Protein AF-A0AA42XI39-F1 (afdb_monomer)

Solvent-accessible surface area (backbone atoms only — not comparable to full-atom values): 16877 Å² total; per-residue (Å²): 138,74,88,68,68,64,58,63,59,57,54,58,52,56,63,52,64,75,77,52,98,72,65,77,74,63,50,62,59,55,64,46,65,78,61,86,54,90,74,74,79,76,78,86,78,53,70,69,58,50,52,48,38,42,67,72,47,54,71,66,57,47,44,55,47,32,74,74,42,45,88,48,28,64,61,36,35,54,39,14,61,79,68,69,37,63,79,45,46,63,44,31,48,74,54,72,58,79,46,83,47,29,67,54,51,38,54,34,19,53,61,8,41,46,68,62,34,37,56,39,47,79,63,55,35,42,70,35,77,94,44,44,39,47,26,52,29,29,24,65,73,40,40,78,61,63,70,65,57,51,52,50,31,52,49,54,50,27,79,73,63,42,52,74,69,56,58,66,72,57,25,56,65,49,46,75,57,70,84,62,45,58,59,50,51,51,50,40,50,74,65,65,37,63,36,64,78,48,75,66,40,48,49,60,78,66,50,62,81,40,86,87,64,91,64,88,50,50,63,18,51,41,49,59,59,41,38,45,69,42,75,87,49,99,46,66,88,68,48,59,79,94,44,46,68,57,51,53,54,53,49,52,24,49,54,51,21,54,52,52,46,50,51,52,49,52,51,52,50,52,49,52,36,47,75,69,61,70,66,65,77,87,68,78,77,80,78,80,80,130

Structure (mmCIF, N/CA/C/O backbone):
data_AF-A0AA42XI39-F1
#
_entry.id   AF-A0AA42XI39-F1
#
loop_
_atom_site.group_PDB
_atom_site.id
_atom_site.type_symbol
_atom_site.label_atom_id
_atom_site.label_alt_id
_atom_site.label_comp_id
_atom_site.label_asym_id
_atom_site.label_entity_id
_atom_site.label_seq_id
_atom_site.pdbx_PDB_ins_code
_atom_site.Cartn_x
_atom_site.Cartn_y
_atom_site.Cartn_z
_atom_site.occupancy
_atom_site.B_iso_or_equiv
_atom_site.auth_seq_id
_atom_site.auth_comp_id
_atom_site.auth_asym_id
_atom_site.auth_atom_id
_atom_site.pdbx_PDB_model_num
ATOM 1 N N . MET A 1 1 ? -9.936 6.777 -67.371 1.00 36.00 1 MET A N 1
ATOM 2 C CA . MET A 1 1 ? -10.808 5.948 -66.514 1.00 36.00 1 MET A CA 1
ATOM 3 C C . MET A 1 1 ? -10.506 6.354 -65.079 1.00 36.00 1 MET A C 1
ATOM 5 O O . MET A 1 1 ? -9.465 5.969 -64.578 1.00 36.00 1 MET A O 1
ATOM 9 N N . THR A 1 2 ? -11.017 7.508 -64.644 1.00 31.70 2 THR A N 1
ATOM 10 C CA . THR A 1 2 ? -12.332 7.799 -64.017 1.00 31.70 2 THR A CA 1
ATOM 11 C C . THR A 1 2 ? -12.385 7.396 -62.543 1.00 31.70 2 THR A C 1
ATOM 13 O O . THR A 1 2 ? -12.292 6.226 -62.202 1.00 31.70 2 THR A O 1
ATOM 16 N N . GLU A 1 3 ? -12.546 8.421 -61.702 1.00 36.56 3 GLU A N 1
ATOM 17 C CA . GLU A 1 3 ? -12.408 8.537 -60.238 1.00 36.56 3 GLU A CA 1
ATOM 18 C C . GLU A 1 3 ? -13.338 7.658 -59.374 1.00 36.56 3 GLU A C 1
ATOM 20 O O . GLU A 1 3 ? -13.495 7.908 -58.181 1.00 36.56 3 GLU A O 1
ATOM 25 N N . LEU A 1 4 ? -13.935 6.605 -59.930 1.00 32.94 4 LEU A N 1
ATOM 26 C CA . LEU A 1 4 ? -14.869 5.728 -59.215 1.00 32.94 4 LEU A CA 1
ATOM 27 C C . LEU A 1 4 ? -14.204 4.511 -58.545 1.00 32.94 4 LEU A C 1
ATOM 29 O O . LEU A 1 4 ? -14.794 3.941 -57.631 1.00 32.94 4 LEU A O 1
ATOM 33 N N . ASP A 1 5 ? -12.951 4.184 -58.878 1.00 35.03 5 ASP A N 1
ATOM 34 C CA . ASP A 1 5 ? -12.224 3.068 -58.242 1.00 35.03 5 ASP A CA 1
ATOM 35 C C . ASP A 1 5 ? -11.558 3.447 -56.901 1.00 35.03 5 ASP A C 1
ATOM 37 O O . ASP A 1 5 ? -11.259 2.582 -56.076 1.00 35.03 5 ASP A O 1
ATOM 41 N N . ASN A 1 6 ? -11.386 4.745 -56.615 1.00 37.94 6 ASN A N 1
ATOM 42 C CA . ASN A 1 6 ? -10.771 5.216 -55.364 1.00 37.94 6 ASN A CA 1
ATOM 43 C C . ASN A 1 6 ? -11.734 5.237 -54.168 1.00 37.94 6 ASN A C 1
ATOM 45 O O . ASN A 1 6 ? -11.294 5.210 -53.018 1.00 37.94 6 ASN A O 1
ATOM 49 N N . VAL A 1 7 ? -13.047 5.257 -54.410 1.00 39.03 7 VAL A N 1
ATOM 50 C CA . VAL A 1 7 ? -14.037 5.259 -53.322 1.00 39.03 7 VAL A CA 1
ATOM 51 C C . VAL A 1 7 ? -14.265 3.836 -52.795 1.00 39.03 7 VAL A C 1
ATOM 53 O O . VAL A 1 7 ? -14.400 3.646 -51.587 1.00 39.03 7 VAL A O 1
ATOM 56 N N . GLY A 1 8 ? -14.186 2.816 -53.661 1.00 31.05 8 GLY A N 1
ATOM 57 C CA . GLY A 1 8 ? -14.314 1.405 -53.268 1.00 31.05 8 GLY A CA 1
ATOM 58 C C . GLY A 1 8 ? -13.175 0.894 -52.374 1.00 31.05 8 GLY A C 1
ATOM 59 O O . GLY A 1 8 ? -13.405 0.075 -51.483 1.00 31.05 8 GLY A O 1
ATOM 60 N N . PHE A 1 9 ? -11.959 1.428 -52.539 1.00 36.09 9 PHE A N 1
ATOM 61 C CA . PHE A 1 9 ? -10.796 1.038 -51.730 1.00 36.09 9 PHE A CA 1
ATOM 62 C C . PHE A 1 9 ? -10.774 1.706 -50.343 1.00 36.09 9 PHE A C 1
ATOM 64 O O . PHE A 1 9 ? -10.264 1.136 -49.378 1.00 36.09 9 PHE A O 1
ATOM 71 N N . CYS A 1 10 ? -11.376 2.893 -50.215 1.00 34.91 10 CYS A N 1
ATOM 72 C CA . CYS A 1 10 ? -11.421 3.641 -48.956 1.00 34.91 10 CYS A CA 1
ATOM 73 C C . CYS A 1 10 ? -12.455 3.062 -47.968 1.00 34.91 10 CYS A C 1
ATOM 75 O O . CYS A 1 10 ? -12.259 3.103 -46.753 1.00 34.91 10 CYS A O 1
ATOM 77 N N . VAL A 1 11 ? -13.531 2.447 -48.474 1.00 34.66 11 VAL A N 1
ATOM 78 C CA . VAL A 1 11 ? -14.573 1.841 -47.626 1.00 34.66 11 VAL A CA 1
ATOM 79 C C . VAL A 1 11 ? -14.143 0.475 -47.075 1.00 34.66 11 VAL A C 1
ATOM 81 O O . VAL A 1 11 ? -14.426 0.176 -45.916 1.00 34.66 11 VAL A O 1
ATOM 84 N N . CYS A 1 12 ? -13.369 -0.318 -47.825 1.00 32.28 12 CYS A N 1
ATOM 85 C CA . CYS A 1 12 ? -12.869 -1.606 -47.324 1.00 32.28 12 CYS A CA 1
ATOM 86 C C . CYS A 1 12 ? -11.817 -1.452 -46.210 1.00 32.28 12 CYS A C 1
ATOM 88 O O . CYS A 1 12 ? -11.726 -2.311 -45.334 1.00 32.28 12 CYS A O 1
ATOM 90 N N . LEU A 1 13 ? -11.066 -0.342 -46.187 1.00 37.03 13 LEU A N 1
ATOM 91 C CA . LEU A 1 13 ? -10.095 -0.075 -45.123 1.00 37.03 13 LEU A CA 1
ATOM 92 C C . LEU A 1 13 ? -10.786 0.310 -43.804 1.00 37.03 13 LEU A C 1
ATOM 94 O O . LEU A 1 13 ? -10.384 -0.161 -42.745 1.00 37.03 13 LEU A O 1
ATOM 98 N N . ASN A 1 14 ? -11.872 1.088 -43.861 1.00 33.50 14 ASN A N 1
ATOM 99 C CA . ASN A 1 14 ? -12.615 1.493 -42.663 1.00 33.50 14 ASN A CA 1
ATOM 100 C C . ASN A 1 14 ? -13.409 0.343 -42.026 1.00 33.50 14 ASN A C 1
ATOM 102 O O . ASN A 1 14 ? -13.540 0.308 -40.805 1.00 33.50 14 ASN A O 1
ATOM 106 N N . VAL A 1 15 ? -13.878 -0.634 -42.812 1.00 33.94 15 VAL A N 1
ATOM 107 C CA . VAL A 1 15 ? -14.549 -1.826 -42.259 1.00 33.94 15 VAL A CA 1
ATOM 108 C C . VAL A 1 15 ? -13.551 -2.766 -41.562 1.00 33.94 15 VAL A C 1
ATOM 110 O O . VAL A 1 15 ? -13.914 -3.421 -40.587 1.00 33.94 15 VAL A O 1
ATOM 113 N N . LEU A 1 16 ? -12.271 -2.768 -41.959 1.00 33.91 16 LEU A N 1
ATOM 114 C CA . LEU A 1 16 ? -11.222 -3.483 -41.218 1.00 33.91 16 LEU A CA 1
ATOM 115 C C . LEU A 1 16 ? -10.774 -2.750 -39.938 1.00 33.91 16 LEU A C 1
ATOM 117 O O . LEU A 1 16 ? -10.311 -3.401 -39.002 1.00 33.91 16 LEU A O 1
ATOM 121 N N . MET A 1 17 ? -10.951 -1.424 -39.866 1.00 40.22 17 MET A N 1
ATOM 122 C CA . MET A 1 17 ? -10.593 -0.607 -38.693 1.00 40.22 17 MET A CA 1
ATOM 123 C C . MET A 1 17 ? -11.552 -0.763 -37.503 1.00 40.22 17 MET A C 1
ATOM 125 O O . MET A 1 17 ? -11.196 -0.377 -36.393 1.00 40.22 17 MET A O 1
ATOM 129 N N . ALA A 1 18 ? -12.744 -1.336 -37.698 1.00 39.09 18 ALA A N 1
ATOM 130 C CA . ALA A 1 18 ? -13.699 -1.558 -36.609 1.00 39.09 18 ALA A CA 1
ATOM 131 C C . ALA A 1 18 ? -13.531 -2.916 -35.899 1.00 39.09 18 ALA A C 1
ATOM 133 O O . ALA A 1 18 ? -13.986 -3.057 -34.769 1.00 39.09 18 ALA A O 1
ATOM 134 N N . ASN A 1 19 ? -12.870 -3.899 -36.527 1.00 37.47 19 ASN A N 1
ATOM 135 C CA . ASN A 1 19 ? -12.854 -5.281 -36.026 1.00 37.47 19 ASN A CA 1
ATOM 136 C C . ASN A 1 19 ? -11.499 -5.798 -35.528 1.00 37.47 19 ASN A C 1
ATOM 138 O O . ASN A 1 19 ? -11.476 -6.858 -34.915 1.00 37.47 19 ASN A O 1
ATOM 142 N N . ASN A 1 20 ? -10.391 -5.076 -35.719 1.00 36.25 20 ASN A N 1
ATOM 143 C CA . ASN A 1 20 ? -9.086 -5.483 -35.191 1.00 36.25 20 ASN A CA 1
ATOM 144 C C . ASN A 1 20 ? -8.387 -4.296 -34.519 1.00 36.25 20 ASN A C 1
ATOM 146 O O . ASN A 1 20 ? -7.697 -3.510 -35.162 1.00 36.25 20 ASN A O 1
ATOM 150 N N . GLY A 1 21 ? -8.575 -4.170 -33.204 1.00 41.03 21 GLY A N 1
ATOM 151 C CA . GLY A 1 21 ? -7.877 -3.207 -32.351 1.00 41.03 21 GLY A CA 1
ATOM 152 C C . GLY A 1 21 ? -6.402 -3.563 -32.147 1.00 41.03 21 GLY A C 1
ATOM 153 O O . GLY A 1 21 ? -6.006 -3.917 -31.041 1.00 41.03 21 GLY A O 1
ATOM 154 N N . GLY A 1 22 ? -5.588 -3.479 -33.201 1.00 41.62 22 GLY A N 1
ATOM 155 C CA . GLY A 1 22 ? -4.164 -3.800 -33.143 1.00 41.62 22 GLY A CA 1
ATOM 156 C C . GLY A 1 22 ? -3.341 -3.105 -34.227 1.00 41.62 22 GLY A C 1
ATOM 157 O O . GLY A 1 22 ? -3.747 -3.033 -35.382 1.00 41.62 22 GLY A O 1
ATOM 158 N N . ASP A 1 23 ? -2.162 -2.630 -33.824 1.00 43.34 23 ASP A N 1
ATOM 159 C CA . ASP A 1 23 ? -1.030 -2.196 -34.654 1.00 43.34 23 ASP A CA 1
ATOM 160 C C . ASP A 1 23 ? -1.096 -0.854 -35.396 1.00 43.34 23 ASP A C 1
ATOM 162 O O . ASP A 1 23 ? -0.914 -0.773 -36.607 1.00 43.34 23 ASP A O 1
ATOM 166 N N . MET A 1 24 ? -1.111 0.257 -34.650 1.00 39.91 24 MET A N 1
ATOM 167 C CA . MET A 1 24 ? -0.713 1.566 -35.204 1.00 39.91 24 MET A CA 1
ATOM 168 C C . MET A 1 24 ? 0.774 1.655 -35.627 1.00 39.91 24 MET A C 1
ATOM 170 O O . MET A 1 24 ? 1.142 2.570 -36.364 1.00 39.91 24 MET A O 1
ATOM 174 N N . GLY A 1 25 ? 1.636 0.709 -35.227 1.00 41.38 25 GLY A N 1
ATOM 175 C CA . GLY A 1 25 ? 3.068 0.716 -35.569 1.00 41.38 25 GLY A CA 1
ATOM 176 C C . GLY A 1 25 ? 3.381 0.347 -37.027 1.00 41.38 25 GLY A C 1
ATOM 177 O O . GLY A 1 25 ? 4.289 0.916 -37.634 1.00 41.38 25 GLY A O 1
ATOM 178 N N . ILE A 1 26 ? 2.599 -0.557 -37.624 1.00 41.47 26 ILE A N 1
ATOM 179 C CA . ILE A 1 26 ? 2.817 -1.037 -39.001 1.00 41.47 26 ILE A CA 1
ATOM 180 C C . ILE A 1 26 ? 2.278 -0.025 -40.029 1.00 41.47 26 ILE A C 1
ATOM 182 O O . ILE A 1 26 ? 2.844 0.141 -41.112 1.00 41.47 26 ILE A O 1
ATOM 186 N N . PHE A 1 27 ? 1.233 0.735 -39.689 1.00 39.72 27 PHE A N 1
ATOM 187 C CA . PHE A 1 27 ? 0.618 1.684 -40.623 1.00 39.72 27 PHE A CA 1
ATOM 188 C C . PHE A 1 27 ? 1.402 2.991 -40.809 1.00 39.72 27 PHE A C 1
ATOM 190 O O . PHE A 1 27 ? 1.314 3.592 -41.883 1.00 39.72 27 PHE A O 1
ATOM 197 N N . GLY A 1 28 ? 2.242 3.393 -39.846 1.00 40.25 28 GLY A N 1
ATOM 198 C CA . GLY A 1 28 ? 3.196 4.496 -40.040 1.00 40.25 28 GLY A CA 1
ATOM 199 C C . GLY A 1 28 ? 4.192 4.217 -41.175 1.00 40.25 28 GLY A C 1
ATOM 200 O O . GLY A 1 28 ? 4.506 5.103 -41.970 1.00 40.25 28 GLY A O 1
ATOM 201 N N . TRP A 1 29 ? 4.599 2.953 -41.321 1.00 38.19 29 TRP A N 1
ATOM 202 C CA . TRP A 1 29 ? 5.469 2.486 -42.402 1.00 38.19 29 TRP A CA 1
ATOM 203 C C . TRP A 1 29 ? 4.767 2.452 -43.765 1.00 38.19 29 TRP A C 1
ATOM 205 O O . TRP A 1 29 ? 5.363 2.803 -44.785 1.00 38.19 29 TRP A O 1
ATOM 215 N N . ILE A 1 30 ? 3.487 2.071 -43.800 1.00 43.38 30 ILE A N 1
ATOM 216 C CA . ILE A 1 30 ? 2.717 1.987 -45.050 1.00 43.38 30 ILE A CA 1
ATOM 217 C C . ILE A 1 30 ? 2.379 3.387 -45.583 1.00 43.38 30 ILE A C 1
ATOM 219 O O . ILE A 1 30 ? 2.471 3.617 -46.789 1.00 43.3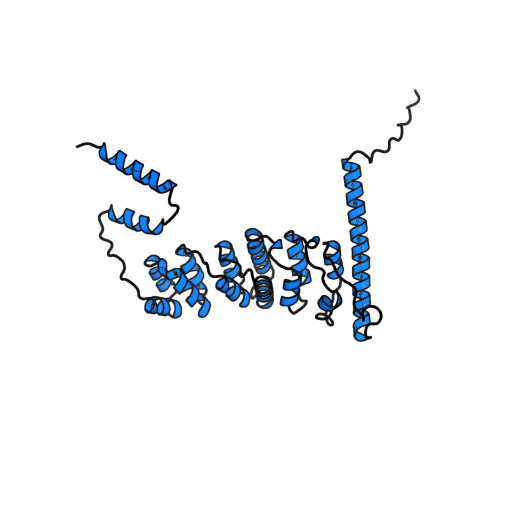8 30 ILE A O 1
ATOM 223 N N . LYS A 1 31 ? 2.082 4.358 -44.706 1.00 37.59 31 LYS A N 1
ATOM 224 C CA . LYS A 1 31 ? 1.772 5.737 -45.126 1.00 37.59 31 LYS A CA 1
ATOM 225 C C . LYS A 1 31 ? 2.973 6.448 -45.770 1.00 37.59 31 LYS A C 1
ATOM 227 O O . LYS A 1 31 ? 2.775 7.281 -46.651 1.00 37.59 31 LYS A O 1
ATOM 232 N N . LEU A 1 32 ? 4.207 6.080 -45.406 1.00 36.97 32 LEU A N 1
ATOM 233 C CA . LEU A 1 32 ? 5.422 6.612 -46.039 1.00 36.97 32 LEU A CA 1
ATOM 234 C C . LEU A 1 32 ? 5.737 5.982 -47.407 1.00 36.97 32 LEU A C 1
ATOM 236 O O . LEU A 1 32 ? 6.342 6.643 -48.249 1.00 36.97 32 LEU A O 1
ATOM 240 N N . LYS A 1 33 ? 5.302 4.741 -47.671 1.00 36.50 33 LYS A N 1
ATOM 241 C CA . LYS A 1 33 ? 5.512 4.079 -48.974 1.00 36.50 33 LYS A CA 1
ATOM 242 C C . LYS A 1 33 ? 4.742 4.739 -50.123 1.00 36.50 33 LYS A C 1
ATOM 244 O O . LYS A 1 33 ? 5.174 4.642 -51.267 1.00 36.50 33 LYS A O 1
ATOM 249 N N . VAL A 1 34 ? 3.640 5.432 -49.827 1.00 41.66 34 VAL A N 1
ATOM 250 C CA . VAL A 1 34 ? 2.813 6.131 -50.831 1.00 41.66 34 VAL A CA 1
ATOM 251 C C . VAL A 1 34 ? 3.445 7.466 -51.274 1.00 41.66 34 VAL A C 1
ATOM 253 O O . VAL A 1 34 ? 3.076 8.010 -52.309 1.00 41.66 34 VAL A O 1
ATOM 256 N N . LEU A 1 35 ? 4.467 7.961 -50.563 1.00 41.41 35 LEU A N 1
ATOM 257 C CA . LEU A 1 35 ? 5.190 9.198 -50.883 1.00 41.41 35 LEU A CA 1
ATOM 258 C C . LEU A 1 35 ? 6.651 8.926 -51.281 1.00 41.41 35 LEU A C 1
ATOM 260 O O . LEU A 1 35 ? 7.570 9.487 -50.699 1.00 41.41 35 LEU A O 1
ATOM 264 N N . GLY A 1 36 ? 6.872 8.058 -52.273 1.00 34.97 36 GLY A N 1
ATOM 265 C CA . GLY A 1 36 ? 7.990 8.145 -53.233 1.00 34.97 36 GLY A CA 1
ATOM 266 C C . GLY A 1 36 ? 9.441 8.291 -52.735 1.00 34.97 36 GLY A C 1
ATOM 267 O O . GLY A 1 36 ? 10.311 8.611 -53.541 1.00 34.97 36 GLY A O 1
ATOM 268 N N . ARG A 1 37 ? 9.751 8.070 -51.455 1.00 36.50 37 ARG A N 1
ATOM 269 C CA . ARG A 1 37 ? 11.122 8.029 -50.929 1.00 36.50 37 ARG A CA 1
ATOM 270 C C . ARG A 1 37 ? 11.365 6.653 -50.336 1.00 36.50 37 ARG A C 1
ATOM 272 O O . ARG A 1 37 ? 10.746 6.278 -49.346 1.00 36.50 37 ARG A O 1
ATOM 279 N N . GLY A 1 38 ? 12.251 5.891 -50.975 1.00 34.50 38 GLY A N 1
ATOM 280 C CA . GLY A 1 38 ? 12.673 4.580 -50.501 1.00 34.50 38 GLY A CA 1
ATOM 281 C C . GLY A 1 38 ? 13.332 4.698 -49.131 1.00 34.50 38 GLY A C 1
ATOM 282 O O . GLY A 1 38 ? 14.506 5.037 -49.033 1.00 34.50 38 GLY A O 1
ATOM 283 N N . VAL A 1 39 ? 12.570 4.427 -48.073 1.00 41.12 39 VAL A N 1
ATOM 284 C CA . VAL A 1 39 ? 13.120 4.185 -46.742 1.00 41.12 39 VAL A CA 1
ATOM 285 C C . VAL A 1 39 ? 13.591 2.736 -46.743 1.00 41.12 39 VAL A C 1
ATOM 287 O O . VAL A 1 39 ? 12.775 1.813 -46.781 1.00 41.12 39 VAL A O 1
ATOM 290 N N . SER A 1 40 ? 14.907 2.531 -46.781 1.00 45.69 40 SER A N 1
ATOM 291 C CA . SER A 1 40 ? 15.506 1.215 -46.560 1.00 45.69 40 SER A CA 1
ATOM 292 C C . SER A 1 40 ? 15.009 0.671 -45.222 1.00 45.69 40 SER A C 1
ATOM 294 O O . SER A 1 40 ? 15.049 1.391 -44.222 1.00 45.69 40 SER A O 1
ATOM 296 N N . ALA A 1 41 ? 14.542 -0.579 -45.198 1.00 53.66 41 ALA A N 1
ATOM 297 C CA . ALA A 1 41 ? 14.203 -1.242 -43.944 1.00 53.66 41 ALA A CA 1
ATOM 298 C C . ALA A 1 41 ? 15.423 -1.170 -43.002 1.00 53.66 41 ALA A C 1
ATOM 300 O O . ALA A 1 41 ? 16.543 -1.414 -43.463 1.00 53.66 41 ALA A O 1
ATOM 301 N N . PRO A 1 42 ? 15.246 -0.781 -41.726 1.00 60.34 42 PRO A N 1
ATOM 302 C CA . PRO A 1 42 ? 16.358 -0.665 -40.798 1.00 60.34 42 PRO A CA 1
ATOM 303 C C . PRO A 1 42 ? 17.017 -2.036 -40.647 1.00 60.34 42 PRO A C 1
ATOM 305 O O . PRO A 1 42 ? 16.331 -3.063 -40.627 1.00 60.34 42 PRO A O 1
ATOM 308 N N . ALA A 1 43 ? 18.350 -2.052 -40.592 1.00 70.00 43 ALA A N 1
ATOM 309 C CA . ALA A 1 43 ? 19.119 -3.286 -40.483 1.00 70.00 43 ALA A CA 1
ATOM 310 C C . ALA A 1 43 ? 18.631 -4.105 -39.280 1.00 70.00 43 ALA A C 1
ATOM 312 O O . ALA A 1 43 ? 18.418 -3.557 -38.199 1.00 70.00 43 ALA A O 1
ATOM 313 N N . ALA A 1 44 ? 18.426 -5.409 -39.466 1.00 75.00 44 ALA A N 1
ATOM 314 C CA . ALA A 1 44 ? 17.999 -6.275 -38.377 1.00 75.00 44 ALA A CA 1
ATOM 315 C C . ALA A 1 44 ? 19.061 -6.268 -37.265 1.00 75.00 44 ALA A C 1
ATOM 317 O O . ALA A 1 44 ? 20.221 -6.582 -37.518 1.00 75.00 44 ALA A O 1
ATOM 318 N N . LEU A 1 45 ? 18.656 -5.898 -36.048 1.00 83.44 45 LEU A N 1
ATOM 319 C CA . LEU A 1 45 ? 19.500 -5.979 -34.857 1.00 83.44 45 LEU A CA 1
ATOM 320 C C . LEU A 1 45 ? 19.377 -7.358 -34.217 1.00 83.44 45 LEU A C 1
ATOM 322 O O . LEU A 1 45 ? 18.273 -7.896 -34.094 1.00 83.44 45 LEU A O 1
ATOM 326 N N . THR A 1 46 ? 20.503 -7.890 -33.761 1.00 87.44 46 THR A N 1
ATOM 327 C CA . THR A 1 46 ? 20.550 -9.104 -32.942 1.00 87.44 46 THR A CA 1
ATOM 328 C C . THR A 1 46 ? 20.228 -8.793 -31.480 1.00 87.44 46 THR A C 1
ATOM 330 O O . THR A 1 46 ? 20.403 -7.665 -31.009 1.00 87.44 46 THR A O 1
ATOM 333 N N . GLU A 1 47 ? 19.777 -9.801 -30.728 1.00 82.75 47 GLU A N 1
ATOM 334 C CA . GLU A 1 47 ? 19.496 -9.625 -29.302 1.00 82.75 47 GLU A CA 1
ATOM 335 C C . GLU A 1 47 ? 20.754 -9.177 -28.536 1.00 82.75 47 GLU A C 1
ATOM 337 O O . GLU A 1 47 ? 20.681 -8.233 -27.755 1.00 82.75 47 GLU A O 1
ATOM 342 N N . ASP A 1 48 ? 21.926 -9.763 -28.795 1.00 88.44 48 ASP A N 1
ATOM 343 C CA . ASP A 1 48 ? 23.171 -9.407 -28.096 1.00 88.44 48 ASP A CA 1
ATOM 344 C C . ASP A 1 48 ? 23.605 -7.950 -28.321 1.00 88.44 48 ASP A C 1
ATOM 346 O O . ASP A 1 48 ? 24.089 -7.291 -27.392 1.00 88.44 48 ASP A O 1
ATOM 350 N N . GLU A 1 49 ? 23.378 -7.400 -29.515 1.00 87.81 49 GLU A N 1
ATOM 351 C CA . GLU A 1 49 ? 23.631 -5.984 -29.801 1.00 87.81 49 GLU A CA 1
ATOM 352 C C . GLU A 1 49 ? 22.696 -5.081 -28.996 1.00 87.81 49 GLU A C 1
ATOM 354 O O . GLU A 1 49 ? 23.144 -4.109 -28.379 1.00 87.81 49 GLU A O 1
ATOM 359 N N . VAL A 1 50 ? 21.408 -5.430 -28.943 1.00 87.00 50 VAL A N 1
ATOM 360 C CA . VAL A 1 50 ? 20.406 -4.726 -28.133 1.00 87.00 50 VAL A CA 1
ATOM 361 C C . VAL A 1 50 ? 20.787 -4.790 -26.660 1.00 87.00 50 VAL A C 1
ATOM 363 O O . VAL A 1 50 ? 20.766 -3.765 -25.975 1.00 87.00 50 VAL A O 1
ATOM 366 N N . ARG A 1 51 ? 21.199 -5.964 -26.165 1.00 87.19 51 ARG A N 1
ATOM 367 C CA . ARG A 1 51 ? 21.610 -6.140 -24.770 1.00 87.19 51 ARG A CA 1
ATOM 368 C C . ARG A 1 51 ? 22.838 -5.303 -24.431 1.00 87.19 51 ARG A C 1
ATOM 370 O O . ARG A 1 51 ? 22.881 -4.668 -23.376 1.00 87.19 51 ARG A O 1
ATOM 377 N N . THR A 1 52 ? 23.815 -5.264 -25.330 1.00 88.31 52 THR A N 1
ATOM 378 C CA . THR A 1 52 ? 25.050 -4.493 -25.158 1.00 88.31 52 THR A CA 1
ATOM 379 C C . THR A 1 52 ? 24.773 -2.992 -25.158 1.00 88.31 52 THR A C 1
ATOM 381 O O . THR A 1 52 ? 25.243 -2.287 -24.263 1.00 88.31 52 THR A O 1
ATOM 384 N N . ARG A 1 53 ? 23.952 -2.495 -26.093 1.00 89.00 53 ARG A N 1
ATOM 385 C CA . ARG A 1 53 ? 23.546 -1.079 -26.146 1.00 89.00 53 ARG A CA 1
ATOM 386 C C . ARG A 1 53 ? 22.689 -0.682 -24.947 1.00 89.00 53 ARG A C 1
ATOM 388 O O . ARG A 1 53 ? 22.933 0.358 -24.343 1.00 89.00 53 ARG A O 1
ATOM 395 N N . ALA A 1 54 ? 21.752 -1.528 -24.526 1.00 85.81 54 ALA A N 1
ATOM 396 C CA . ALA A 1 54 ? 20.963 -1.288 -23.321 1.00 85.81 54 ALA A CA 1
ATOM 397 C C . ALA A 1 54 ? 21.843 -1.253 -22.060 1.00 85.81 54 ALA A C 1
ATOM 399 O O . ALA A 1 54 ? 21.608 -0.436 -21.171 1.00 85.81 54 ALA A O 1
ATOM 400 N N . ARG A 1 55 ? 22.892 -2.083 -21.979 1.00 86.62 55 ARG A N 1
ATOM 401 C CA . ARG A 1 55 ? 23.798 -2.113 -20.822 1.00 86.62 55 ARG A CA 1
ATOM 402 C C . ARG A 1 55 ? 24.776 -0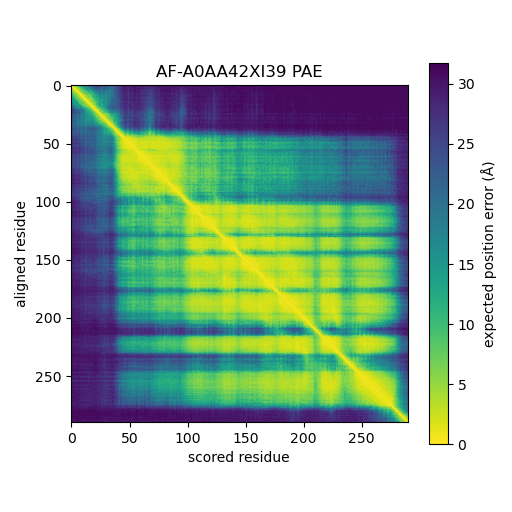.935 -20.803 1.00 86.62 55 ARG A C 1
ATOM 404 O O . ARG A 1 55 ? 24.903 -0.293 -19.768 1.00 86.62 55 ARG A O 1
ATOM 411 N N . ASN A 1 56 ? 25.411 -0.632 -21.934 1.00 88.00 56 ASN A N 1
ATOM 412 C CA . ASN A 1 56 ? 26.581 0.254 -21.991 1.00 88.00 56 ASN A CA 1
ATOM 413 C C . ASN A 1 56 ? 26.379 1.520 -22.841 1.00 88.00 56 ASN A C 1
ATOM 415 O O . ASN A 1 56 ? 27.122 2.480 -22.672 1.00 88.00 56 ASN A O 1
ATOM 419 N N . GLY A 1 57 ? 25.411 1.523 -23.761 1.00 84.94 57 GLY A N 1
ATOM 420 C CA . GLY A 1 57 ? 25.202 2.605 -24.731 1.00 84.94 57 GLY A CA 1
ATOM 421 C C . GLY A 1 57 ? 24.605 3.865 -24.113 1.00 84.94 57 GLY A C 1
ATOM 422 O O . GLY A 1 57 ? 24.049 3.829 -23.017 1.00 84.94 57 GLY A O 1
ATOM 423 N N . THR A 1 58 ? 24.687 5.003 -24.787 1.00 86.56 58 THR A N 1
ATOM 424 C CA . THR A 1 58 ? 24.128 6.262 -24.268 1.00 86.56 58 THR A CA 1
ATOM 425 C C . THR A 1 58 ? 22.594 6.271 -24.291 1.00 86.56 58 THR A C 1
ATOM 427 O O . THR A 1 58 ? 21.943 5.444 -24.929 1.00 86.56 58 THR A O 1
ATOM 430 N N . GLN A 1 59 ? 21.985 7.212 -23.563 1.00 83.50 59 GLN A N 1
ATOM 431 C CA . GLN A 1 59 ? 20.529 7.380 -23.548 1.00 83.50 59 GLN A CA 1
ATOM 432 C C . GLN A 1 59 ? 19.968 7.621 -24.967 1.00 83.50 59 GLN A C 1
ATOM 434 O O . GLN A 1 59 ? 18.994 6.988 -25.368 1.00 83.50 59 GLN A O 1
ATOM 439 N N . LEU A 1 60 ? 20.635 8.487 -25.736 1.00 84.25 60 LEU A N 1
ATOM 440 C CA . LEU A 1 60 ? 20.259 8.846 -27.106 1.00 84.25 60 LEU A CA 1
ATOM 441 C C . LEU A 1 60 ? 20.396 7.670 -28.081 1.00 84.25 60 LEU A C 1
ATOM 443 O O . LEU A 1 60 ? 19.541 7.488 -28.943 1.00 84.25 60 LEU A O 1
ATOM 447 N N . GLU A 1 61 ? 21.434 6.843 -27.930 1.00 85.00 61 GLU A N 1
ATOM 448 C CA . GLU A 1 61 ? 21.616 5.636 -28.748 1.00 85.00 61 GLU A CA 1
ATOM 449 C C . GLU A 1 61 ? 20.467 4.646 -28.571 1.00 85.00 61 GLU A C 1
ATOM 451 O O . GLU A 1 61 ? 19.971 4.080 -29.545 1.00 85.00 61 GLU A O 1
ATOM 456 N N . VAL A 1 62 ? 20.031 4.443 -27.328 1.00 84.50 62 VAL A N 1
ATOM 457 C CA . VAL A 1 62 ? 18.926 3.533 -27.022 1.00 84.50 62 VAL A CA 1
ATOM 458 C C . VAL A 1 62 ? 17.594 4.108 -27.514 1.00 84.50 62 VAL A C 1
ATOM 460 O O . VAL A 1 62 ? 16.775 3.357 -28.038 1.00 84.50 62 VAL A O 1
ATOM 463 N N . GLU A 1 63 ? 17.383 5.425 -27.422 1.00 82.25 63 GLU A N 1
ATOM 464 C CA . GLU A 1 63 ? 16.188 6.092 -27.966 1.00 82.25 63 GLU A CA 1
ATOM 465 C C . GLU A 1 63 ? 16.119 5.998 -29.494 1.00 82.25 63 GLU A C 1
ATOM 467 O O . GLU A 1 63 ? 15.080 5.630 -30.048 1.00 82.25 63 GLU A O 1
ATOM 472 N N . ALA A 1 64 ? 17.237 6.234 -30.183 1.00 83.12 64 ALA A N 1
ATOM 473 C CA . ALA A 1 64 ? 17.331 6.065 -31.630 1.00 83.12 64 ALA A CA 1
ATOM 474 C C . ALA A 1 64 ? 17.093 4.602 -32.045 1.00 83.12 64 ALA A C 1
ATOM 476 O O . ALA A 1 64 ? 16.352 4.337 -32.993 1.00 83.12 64 ALA A O 1
ATOM 477 N N . MET A 1 65 ? 17.667 3.651 -31.300 1.00 86.56 65 MET A N 1
ATOM 478 C CA . MET A 1 65 ? 17.479 2.219 -31.531 1.00 86.56 65 MET A CA 1
ATOM 479 C C . MET A 1 65 ? 16.011 1.812 -31.385 1.00 86.56 65 MET A C 1
ATOM 481 O O . MET A 1 65 ? 15.477 1.143 -32.264 1.00 86.56 65 MET A O 1
ATOM 485 N N . LEU A 1 66 ? 15.348 2.227 -30.306 1.00 81.31 66 LEU A N 1
ATOM 486 C CA . LEU A 1 66 ? 13.949 1.884 -30.056 1.00 81.31 66 LEU A CA 1
ATOM 487 C C . LEU A 1 66 ? 12.974 2.604 -30.994 1.00 81.31 66 LEU A C 1
ATOM 489 O O . LEU A 1 66 ? 11.902 2.074 -31.272 1.00 81.31 66 LEU A O 1
ATOM 493 N N . SER A 1 67 ? 13.354 3.764 -31.536 1.00 81.31 67 SER A N 1
ATOM 494 C CA . SER A 1 67 ? 12.581 4.443 -32.586 1.00 81.31 67 SER A CA 1
ATOM 495 C C . SER A 1 67 ? 12.568 3.652 -33.900 1.00 81.31 67 SER A C 1
ATOM 497 O O . SER A 1 67 ? 11.590 3.701 -34.640 1.00 81.31 67 SER A O 1
ATOM 499 N N . GLN A 1 68 ? 13.645 2.916 -34.193 1.00 82.12 68 GLN A N 1
ATOM 500 C CA . GLN A 1 68 ? 13.762 2.074 -35.390 1.00 82.12 68 GLN A CA 1
ATOM 501 C C . GLN A 1 68 ? 13.288 0.633 -35.148 1.00 82.12 68 GLN A C 1
ATOM 503 O O . GLN A 1 68 ? 12.804 -0.018 -36.073 1.00 82.12 68 GLN A O 1
ATOM 508 N N . HIS A 1 69 ? 13.412 0.144 -33.911 1.00 82.44 69 HIS A N 1
ATOM 509 C CA . HIS A 1 69 ? 13.119 -1.233 -33.520 1.00 82.44 69 HIS A CA 1
ATOM 510 C C . HIS A 1 69 ? 12.338 -1.301 -32.191 1.00 82.44 69 HIS A C 1
ATOM 512 O O . HIS A 1 69 ? 12.884 -1.725 -31.164 1.00 82.44 69 HIS A O 1
ATOM 518 N N . PRO A 1 70 ? 11.055 -0.897 -32.181 1.00 77.50 70 PRO A N 1
ATOM 519 C CA . PRO A 1 70 ? 10.247 -0.833 -30.961 1.00 77.50 70 PRO A CA 1
ATOM 520 C C . PRO A 1 70 ? 10.025 -2.202 -30.296 1.00 77.50 70 PRO A C 1
ATOM 522 O O . PRO A 1 70 ? 9.837 -2.267 -29.082 1.00 77.50 70 PRO A O 1
ATOM 525 N N . GLN A 1 71 ? 10.127 -3.309 -31.043 1.00 76.62 71 GLN A N 1
ATOM 526 C CA . GLN A 1 71 ? 9.981 -4.672 -30.516 1.00 76.62 71 GLN A CA 1
ATOM 527 C C . GLN A 1 71 ? 10.990 -5.018 -29.409 1.00 76.62 71 GLN A C 1
ATOM 529 O O . GLN A 1 71 ? 10.743 -5.904 -28.594 1.00 76.62 71 GLN A O 1
ATOM 534 N N . TRP A 1 72 ? 12.123 -4.313 -29.353 1.00 82.44 72 TRP A N 1
ATOM 535 C CA . TRP A 1 72 ? 13.177 -4.558 -28.371 1.00 82.44 72 TRP A CA 1
ATOM 536 C C . TRP A 1 72 ? 12.966 -3.841 -27.033 1.00 82.44 72 TRP A C 1
ATOM 538 O O . TRP A 1 72 ? 13.786 -4.009 -26.127 1.00 82.44 72 TRP A O 1
ATOM 548 N N . ALA A 1 73 ? 11.892 -3.058 -26.860 1.00 76.88 73 ALA A N 1
ATOM 549 C CA . ALA A 1 73 ? 11.728 -2.247 -25.652 1.00 76.88 73 ALA A CA 1
ATOM 550 C C . ALA A 1 73 ? 11.636 -3.082 -24.367 1.00 76.88 73 ALA A C 1
ATOM 552 O O . ALA A 1 73 ? 12.172 -2.657 -23.350 1.00 76.88 73 ALA A O 1
ATOM 553 N N . ASN A 1 74 ? 11.059 -4.289 -24.410 1.00 74.50 74 ASN A N 1
ATOM 554 C CA . ASN A 1 74 ? 11.025 -5.192 -23.251 1.00 74.50 74 ASN A CA 1
ATOM 555 C C . ASN A 1 74 ? 12.427 -5.671 -22.844 1.00 74.50 74 ASN A C 1
ATOM 557 O O . ASN A 1 74 ? 12.766 -5.662 -21.661 1.00 74.50 74 ASN A O 1
ATOM 561 N N . THR A 1 75 ? 13.273 -6.022 -23.815 1.00 79.44 75 THR A N 1
ATOM 562 C CA . THR A 1 75 ? 14.671 -6.412 -23.568 1.00 79.44 75 THR A CA 1
ATOM 563 C C . THR A 1 75 ? 15.479 -5.243 -23.010 1.00 79.44 75 THR A C 1
ATOM 565 O O . THR A 1 75 ? 16.242 -5.404 -22.055 1.00 79.44 75 THR A O 1
ATOM 568 N N . VAL A 1 76 ? 15.284 -4.043 -23.570 1.00 81.94 76 VAL A N 1
ATOM 569 C CA . VAL A 1 76 ? 15.903 -2.813 -23.058 1.00 81.94 76 VAL A CA 1
ATOM 570 C C . VAL A 1 76 ? 15.435 -2.523 -21.636 1.00 81.94 76 VAL A C 1
ATOM 572 O O . VAL A 1 76 ? 16.262 -2.185 -20.795 1.00 81.94 76 VAL A O 1
ATOM 575 N N . LEU A 1 77 ? 14.143 -2.690 -21.351 1.00 77.12 77 LEU A N 1
ATOM 576 C CA . LEU A 1 77 ? 13.554 -2.457 -20.038 1.00 77.12 77 LEU A CA 1
ATOM 577 C C . LEU A 1 77 ? 14.129 -3.414 -18.984 1.00 77.12 77 LEU A C 1
ATOM 579 O O . LEU A 1 77 ? 14.598 -2.953 -17.946 1.00 77.12 77 LEU A O 1
ATOM 583 N N . ASP A 1 78 ? 14.175 -4.721 -19.258 1.00 74.25 78 ASP A N 1
ATOM 584 C CA . ASP A 1 78 ? 14.754 -5.718 -18.343 1.00 74.25 78 ASP A CA 1
ATOM 585 C C . ASP A 1 78 ? 16.225 -5.407 -18.019 1.00 74.25 78 ASP A C 1
ATOM 587 O O . ASP A 1 78 ? 16.651 -5.421 -16.860 1.00 74.25 78 ASP A O 1
ATOM 591 N N . ILE A 1 79 ? 17.012 -5.039 -19.032 1.00 80.25 79 ILE A N 1
ATOM 592 C CA . ILE A 1 79 ? 18.426 -4.692 -18.847 1.00 80.25 79 ILE A CA 1
ATOM 593 C C . ILE A 1 79 ? 18.588 -3.366 -18.125 1.00 80.25 79 ILE A C 1
ATOM 595 O O . ILE A 1 79 ? 19.453 -3.262 -17.249 1.00 80.25 79 ILE A O 1
ATOM 599 N N . ALA A 1 80 ? 17.759 -2.376 -18.447 1.00 79.81 80 ALA A N 1
ATOM 600 C CA . ALA A 1 80 ? 17.748 -1.103 -17.755 1.00 79.81 80 ALA A CA 1
ATOM 601 C C . ALA A 1 80 ? 17.475 -1.301 -16.263 1.00 79.81 80 ALA A C 1
ATOM 603 O O . ALA A 1 80 ? 18.157 -0.709 -15.433 1.00 79.81 80 ALA A O 1
ATOM 604 N N . ILE A 1 81 ? 16.565 -2.203 -15.906 1.00 71.38 81 ILE A N 1
ATOM 605 C CA . ILE A 1 81 ? 16.244 -2.511 -14.511 1.00 71.38 81 ILE A CA 1
ATOM 606 C C . ILE A 1 81 ? 17.380 -3.281 -13.839 1.00 71.38 81 ILE A C 1
ATOM 608 O O . ILE A 1 81 ? 17.830 -2.886 -12.766 1.00 71.38 81 ILE A O 1
ATOM 612 N N . LYS A 1 82 ? 17.905 -4.341 -14.471 1.00 72.00 82 LYS A N 1
ATOM 613 C CA . LYS A 1 82 ? 19.025 -5.137 -13.928 1.00 72.00 82 LYS A CA 1
ATOM 614 C C . LYS A 1 82 ? 20.283 -4.301 -13.684 1.00 72.00 82 LYS A C 1
ATOM 616 O O . LYS A 1 82 ? 21.019 -4.572 -12.741 1.00 72.00 82 LYS A O 1
ATOM 621 N N . ASN A 1 83 ? 20.522 -3.293 -14.521 1.00 74.44 83 ASN A N 1
ATOM 622 C CA . ASN A 1 83 ? 21.726 -2.460 -14.481 1.00 74.44 83 ASN A CA 1
ATOM 623 C C . ASN A 1 83 ? 21.459 -1.047 -13.946 1.00 74.44 83 ASN A C 1
ATOM 625 O O . ASN A 1 83 ? 22.349 -0.203 -13.983 1.00 74.44 83 ASN A O 1
ATOM 629 N N . ASN A 1 84 ? 20.263 -0.785 -13.412 1.00 68.00 84 ASN A N 1
ATOM 630 C CA . ASN A 1 84 ? 19.899 0.484 -12.775 1.00 68.00 84 ASN A CA 1
ATOM 631 C C . ASN A 1 84 ? 20.010 1.708 -13.693 1.00 68.00 84 ASN A C 1
ATOM 633 O O . ASN A 1 84 ? 20.383 2.800 -13.263 1.00 68.00 84 ASN A O 1
ATOM 637 N N . ARG A 1 85 ? 19.682 1.525 -14.970 1.00 76.75 85 ARG A N 1
ATOM 638 C CA . ARG A 1 85 ? 19.671 2.562 -16.000 1.00 76.75 85 ARG A CA 1
ATOM 639 C C . ARG A 1 85 ? 18.290 3.191 -16.140 1.00 76.75 85 ARG A C 1
ATOM 641 O O . ARG A 1 85 ? 17.658 3.121 -17.188 1.00 76.75 85 ARG A O 1
ATOM 648 N N . TRP A 1 86 ? 17.841 3.842 -15.076 1.00 68.62 86 TRP A N 1
ATOM 649 C CA . TRP A 1 86 ? 16.514 4.459 -14.954 1.00 68.62 86 TRP A CA 1
ATOM 650 C C . TRP A 1 86 ? 16.113 5.399 -16.109 1.00 68.62 86 TRP A C 1
ATOM 652 O O . TRP A 1 86 ? 14.970 5.302 -16.555 1.00 68.62 86 TRP A O 1
ATOM 662 N N . PRO A 1 87 ? 17.014 6.222 -16.693 1.00 73.12 87 PRO A N 1
ATOM 663 C CA . PRO A 1 87 ? 16.670 7.052 -17.854 1.00 73.12 87 PRO A CA 1
ATOM 664 C C . PRO A 1 87 ? 16.241 6.258 -19.097 1.00 73.12 87 PRO A C 1
ATOM 666 O O . PRO A 1 87 ? 15.581 6.803 -19.975 1.00 73.12 87 PRO A O 1
ATOM 669 N N . LEU A 1 88 ? 16.593 4.971 -19.187 1.00 75.88 88 LEU A N 1
ATOM 670 C CA . LEU A 1 88 ? 16.161 4.109 -20.287 1.00 75.88 88 LEU A CA 1
ATOM 671 C C . LEU A 1 88 ? 14.736 3.579 -20.105 1.00 75.88 88 LEU A C 1
ATOM 673 O O . LEU A 1 88 ? 14.107 3.209 -21.091 1.00 75.88 88 LEU A O 1
ATOM 677 N N . ILE A 1 89 ? 14.201 3.574 -18.879 1.00 72.25 89 ILE A N 1
ATOM 678 C CA . ILE A 1 89 ? 12.823 3.135 -18.610 1.00 72.25 89 ILE A CA 1
ATOM 679 C C . ILE A 1 89 ? 11.829 4.113 -19.242 1.00 72.25 89 ILE A C 1
ATOM 681 O O . ILE A 1 89 ? 10.869 3.693 -19.886 1.00 72.25 89 ILE A O 1
ATOM 685 N N . SER A 1 90 ? 12.079 5.420 -19.121 1.00 68.56 90 SER A N 1
ATOM 686 C CA . SER A 1 90 ? 11.236 6.446 -19.747 1.00 68.56 90 SER A CA 1
ATOM 687 C C . SER A 1 90 ? 11.307 6.408 -21.277 1.00 68.56 90 SER A C 1
ATOM 689 O O . SER A 1 90 ? 10.313 6.704 -21.937 1.00 68.56 90 SER A O 1
ATOM 691 N N . ILE A 1 91 ? 12.440 5.995 -21.848 1.00 70.75 91 ILE A N 1
ATOM 692 C CA . ILE A 1 91 ? 12.598 5.815 -23.296 1.00 70.75 91 ILE A CA 1
ATOM 693 C C . ILE A 1 91 ? 11.868 4.573 -23.783 1.00 70.75 91 ILE A C 1
ATOM 695 O O . ILE A 1 91 ? 11.081 4.677 -24.717 1.00 70.75 91 ILE A O 1
ATOM 699 N N . ALA A 1 92 ? 12.079 3.424 -23.135 1.00 69.19 92 ALA A N 1
ATOM 700 C CA . ALA A 1 92 ? 11.358 2.194 -23.457 1.00 69.19 92 ALA A CA 1
ATOM 701 C C . ALA A 1 92 ? 9.834 2.407 -23.393 1.00 69.19 92 ALA A C 1
ATOM 703 O O . ALA A 1 92 ? 9.099 1.895 -24.234 1.00 69.19 92 ALA A O 1
ATOM 704 N N . LYS A 1 93 ? 9.377 3.255 -22.461 1.00 65.62 93 LYS A N 1
ATOM 705 C CA . LYS A 1 93 ? 7.986 3.712 -22.338 1.00 65.62 93 LYS A CA 1
ATOM 706 C C . LYS A 1 93 ? 7.498 4.543 -23.535 1.00 65.62 93 LYS A C 1
ATOM 708 O O . LYS A 1 93 ? 6.399 4.292 -24.021 1.00 65.62 93 LYS A O 1
ATOM 713 N N . LYS A 1 94 ? 8.280 5.510 -24.042 1.00 66.94 94 LYS A N 1
ATOM 714 C CA . LYS A 1 94 ? 7.887 6.327 -25.218 1.00 66.94 94 LYS A CA 1
ATOM 715 C C . LYS A 1 94 ? 7.647 5.487 -26.475 1.00 66.94 94 LYS A C 1
ATOM 717 O O . LYS A 1 94 ? 6.906 5.911 -27.354 1.00 66.94 94 LYS A O 1
ATOM 722 N N . SER A 1 95 ? 8.253 4.307 -26.553 1.00 65.19 95 SER A N 1
ATOM 723 C CA . SER A 1 95 ? 8.115 3.388 -27.685 1.00 65.19 95 SER A CA 1
ATOM 724 C C . SER A 1 95 ? 6.795 2.602 -27.701 1.00 65.19 95 SER A C 1
ATOM 726 O O . SER A 1 95 ? 6.599 1.793 -28.603 1.00 65.19 95 SER A O 1
ATOM 728 N N . GLY A 1 96 ? 5.881 2.846 -26.749 1.00 57.44 96 GLY A N 1
ATOM 729 C CA . GLY A 1 96 ? 4.512 2.310 -26.770 1.00 57.44 96 GLY A CA 1
ATOM 730 C C . GLY A 1 96 ? 4.367 0.880 -26.246 1.00 57.44 96 GLY A C 1
ATOM 731 O O . GLY A 1 96 ? 3.378 0.218 -26.548 1.00 57.44 96 GL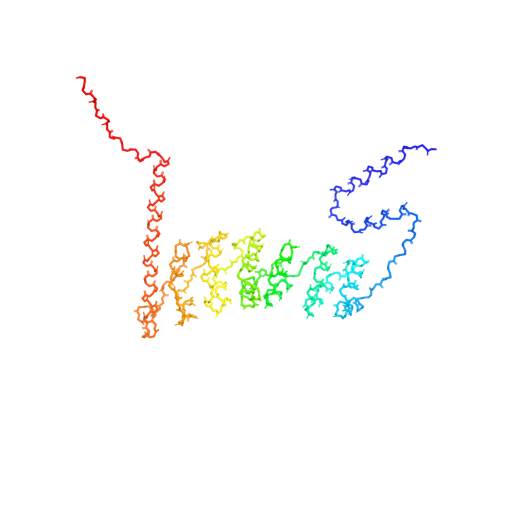Y A O 1
ATOM 732 N N . VAL A 1 97 ? 5.345 0.387 -25.483 1.00 60.75 97 VAL A N 1
ATOM 733 C CA . VAL A 1 97 ? 5.356 -1.001 -25.008 1.00 60.75 97 VAL A CA 1
ATOM 734 C C . VAL A 1 97 ? 4.617 -1.158 -23.682 1.00 60.75 97 VAL A C 1
ATOM 736 O O . VAL A 1 97 ? 4.836 -0.406 -22.732 1.00 60.75 97 VAL A O 1
ATOM 739 N N . VAL A 1 98 ? 3.754 -2.175 -23.628 1.00 56.25 98 VAL A N 1
ATOM 740 C CA . VAL A 1 98 ? 3.065 -2.610 -22.411 1.00 56.25 98 VAL A CA 1
ATOM 741 C C . VAL A 1 98 ? 4.073 -3.317 -21.511 1.00 56.25 98 VAL A C 1
ATOM 743 O O . VAL A 1 98 ? 4.648 -4.341 -21.879 1.00 56.25 98 VAL A O 1
ATOM 746 N N . ILE A 1 99 ? 4.299 -2.757 -20.326 1.00 60.19 99 ILE A N 1
ATOM 747 C CA . IL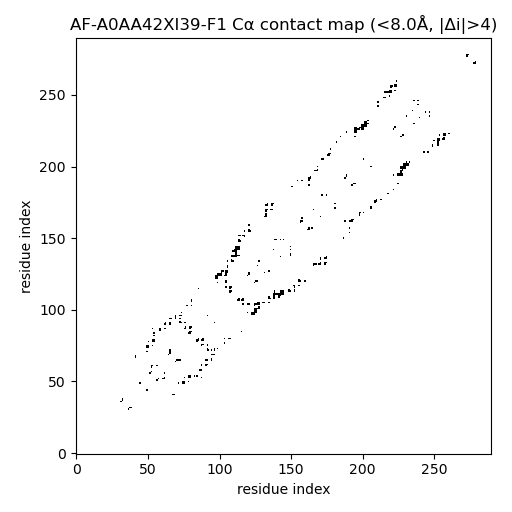E A 1 99 ? 5.157 -3.366 -19.312 1.00 60.19 99 ILE A CA 1
ATOM 748 C C . ILE A 1 99 ? 4.364 -4.505 -18.677 1.00 60.19 99 ILE A C 1
ATOM 750 O O . ILE A 1 99 ? 3.586 -4.251 -17.773 1.00 60.19 99 ILE A O 1
ATOM 754 N N . ASP A 1 100 ? 4.555 -5.744 -19.125 1.00 57.97 100 ASP A N 1
ATOM 755 C CA . ASP A 1 100 ? 3.817 -6.919 -18.616 1.00 57.97 100 ASP A CA 1
ATOM 756 C C . ASP A 1 100 ? 4.618 -7.741 -17.587 1.00 57.97 100 ASP A C 1
ATOM 758 O O . ASP A 1 100 ? 4.474 -8.950 -17.439 1.00 57.97 100 ASP A O 1
ATOM 762 N N . CYS A 1 101 ? 5.556 -7.106 -16.883 1.00 64.50 101 CYS A N 1
ATOM 763 C CA . CYS A 1 101 ? 6.432 -7.820 -15.961 1.00 64.50 101 CYS A CA 1
ATOM 764 C C . CYS A 1 101 ? 6.244 -7.322 -14.518 1.00 64.50 101 CYS A C 1
ATOM 766 O O . CYS A 1 101 ? 6.817 -6.292 -14.151 1.00 64.50 101 CYS A O 1
ATOM 768 N N . PRO A 1 102 ? 5.518 -8.070 -13.658 1.00 64.19 102 PRO A N 1
ATOM 769 C CA . PRO A 1 102 ? 5.274 -7.683 -12.262 1.00 64.19 102 PRO A CA 1
ATOM 770 C C . PRO A 1 102 ? 6.559 -7.497 -11.444 1.00 64.19 102 PRO A C 1
ATOM 772 O O . PRO A 1 102 ? 6.611 -6.718 -10.491 1.00 64.19 102 PRO A O 1
ATOM 775 N N . SER A 1 103 ? 7.634 -8.191 -11.837 1.00 70.31 103 SER A N 1
ATOM 776 C CA . SER A 1 103 ? 8.936 -8.103 -11.167 1.00 70.31 103 SER A CA 1
ATOM 777 C C . SER A 1 103 ? 9.606 -6.731 -11.315 1.00 70.31 103 SER A C 1
ATOM 779 O O . SER A 1 103 ? 10.450 -6.372 -10.493 1.00 70.31 103 SER A O 1
ATOM 781 N N . VAL A 1 104 ? 9.219 -5.952 -12.331 1.00 74.94 104 VAL A N 1
ATOM 782 C CA . VAL A 1 104 ? 9.759 -4.616 -12.603 1.00 74.94 104 VAL A CA 1
ATOM 783 C C . VAL A 1 104 ? 9.356 -3.657 -11.497 1.00 74.94 104 VAL A C 1
ATOM 785 O O . VAL A 1 104 ? 10.225 -3.087 -10.838 1.00 74.94 104 VAL A O 1
ATOM 788 N N . LEU A 1 105 ? 8.049 -3.532 -11.251 1.00 79.12 105 LEU A N 1
ATOM 789 C CA . LEU A 1 105 ? 7.524 -2.640 -10.224 1.00 79.12 105 LEU A CA 1
ATOM 790 C C . LEU A 1 105 ? 8.055 -3.028 -8.841 1.00 79.12 105 LEU A C 1
ATOM 792 O O . LEU A 1 105 ? 8.539 -2.161 -8.115 1.00 79.12 105 LEU A O 1
ATOM 796 N N . TYR A 1 106 ? 8.069 -4.327 -8.524 1.00 82.06 106 TYR A N 1
ATOM 797 C CA . TYR A 1 106 ? 8.623 -4.828 -7.265 1.00 82.06 106 TYR A CA 1
ATOM 798 C C . TYR A 1 106 ? 10.079 -4.382 -7.045 1.00 82.06 106 TYR A C 1
ATOM 800 O O . TYR A 1 106 ? 10.398 -3.835 -5.995 1.00 82.06 106 TYR A O 1
ATOM 808 N N . ARG A 1 107 ? 10.964 -4.528 -8.043 1.00 79.50 107 ARG A N 1
ATOM 809 C CA . ARG A 1 107 ? 12.381 -4.119 -7.926 1.00 79.50 107 ARG A CA 1
ATOM 810 C C . ARG A 1 107 ? 12.562 -2.609 -7.774 1.00 79.50 107 ARG A C 1
ATOM 812 O O . ARG A 1 107 ? 13.469 -2.168 -7.068 1.00 79.50 107 ARG A O 1
ATOM 819 N N . VAL A 1 108 ? 11.729 -1.815 -8.446 1.00 80.31 108 VAL A N 1
ATOM 820 C CA . VAL A 1 108 ? 11.757 -0.348 -8.329 1.00 80.31 108 VAL A CA 1
ATOM 821 C C . VAL A 1 108 ? 11.333 0.084 -6.923 1.00 80.31 108 VAL A C 1
ATOM 823 O O . VAL A 1 108 ? 12.015 0.896 -6.294 1.00 80.31 108 VAL A O 1
ATOM 826 N N . MET A 1 109 ? 10.261 -0.519 -6.403 1.00 85.38 109 MET A N 1
ATOM 827 C CA . MET A 1 109 ? 9.781 -0.306 -5.037 1.00 85.38 109 MET A CA 1
ATOM 828 C C . MET A 1 109 ? 10.811 -0.765 -3.999 1.00 85.38 109 MET A C 1
ATOM 830 O O . MET A 1 109 ? 11.109 -0.012 -3.077 1.00 85.38 109 MET A O 1
ATOM 834 N N . GLN A 1 110 ? 11.465 -1.912 -4.213 1.00 83.69 110 GLN A N 1
ATOM 835 C CA . GLN A 1 110 ? 12.537 -2.416 -3.348 1.00 83.69 110 GLN A CA 1
ATOM 836 C C . GLN A 1 110 ? 13.703 -1.428 -3.192 1.00 83.69 110 GLN A C 1
ATOM 838 O O . GLN A 1 110 ? 14.338 -1.347 -2.145 1.00 83.69 110 GLN A O 1
ATOM 843 N N . ARG A 1 111 ? 13.984 -0.639 -4.232 1.00 79.25 111 ARG A N 1
ATOM 844 C CA . ARG A 1 111 ? 15.023 0.401 -4.210 1.00 79.25 111 ARG A CA 1
ATOM 845 C C . ARG A 1 111 ? 14.577 1.736 -3.625 1.00 79.25 111 ARG A C 1
ATOM 847 O O . ARG A 1 111 ? 15.423 2.619 -3.464 1.00 79.25 111 ARG A O 1
ATOM 854 N N . GLY A 1 112 ? 13.281 1.902 -3.370 1.00 78.75 112 GLY A N 1
ATOM 855 C CA . GLY A 1 112 ? 12.691 3.161 -2.931 1.00 78.75 112 GLY A CA 1
ATOM 856 C C . GLY A 1 112 ? 12.707 4.266 -3.990 1.00 78.75 112 GLY A C 1
ATOM 857 O O . GLY A 1 112 ? 12.696 5.448 -3.633 1.00 78.75 112 GLY A O 1
ATOM 858 N N . ASP A 1 113 ? 12.747 3.910 -5.282 1.00 82.19 113 ASP A N 1
ATOM 859 C CA . ASP A 1 113 ? 12.583 4.868 -6.383 1.00 82.19 113 ASP A CA 1
ATOM 860 C C . ASP A 1 113 ? 11.094 5.114 -6.658 1.00 82.19 113 ASP A C 1
ATOM 862 O O . ASP A 1 113 ? 10.470 4.563 -7.568 1.00 82.19 113 ASP A O 1
ATOM 866 N N . VAL A 1 114 ? 10.516 5.952 -5.803 1.00 83.69 114 VAL A N 1
ATOM 867 C CA . VAL A 1 114 ? 9.081 6.236 -5.776 1.00 83.69 114 VAL A CA 1
ATOM 868 C C . VAL A 1 114 ? 8.592 6.899 -7.072 1.00 83.69 114 VAL A C 1
ATOM 870 O O . VAL A 1 114 ? 7.500 6.587 -7.537 1.00 83.69 114 VAL A O 1
ATOM 873 N N . HIS A 1 115 ? 9.390 7.767 -7.702 1.00 82.38 115 HIS A N 1
ATOM 874 C CA . HIS A 1 115 ? 8.984 8.459 -8.933 1.00 82.38 115 HIS A CA 1
ATOM 875 C C . HIS A 1 115 ? 8.907 7.512 -10.129 1.00 82.38 115 HIS A C 1
ATOM 877 O O . HIS A 1 115 ? 7.943 7.557 -10.899 1.00 82.38 115 HIS A O 1
ATOM 883 N N . THR A 1 116 ? 9.888 6.617 -10.265 1.00 78.50 116 THR A N 1
ATOM 884 C CA . THR A 1 116 ? 9.831 5.577 -11.293 1.00 78.50 116 THR A CA 1
ATOM 885 C C . THR A 1 116 ? 8.662 4.629 -11.028 1.00 78.50 116 THR A C 1
ATOM 887 O O . THR A 1 116 ? 7.954 4.277 -11.969 1.00 78.50 116 THR A O 1
ATOM 890 N N . ALA A 1 117 ? 8.402 4.266 -9.766 1.00 83.06 117 ALA A N 1
ATOM 891 C CA . ALA A 1 117 ? 7.272 3.409 -9.410 1.00 83.06 117 ALA A CA 1
ATOM 892 C C . ALA A 1 117 ? 5.922 4.035 -9.803 1.00 83.06 117 ALA A C 1
ATOM 894 O O . ALA A 1 117 ? 5.121 3.359 -10.443 1.00 83.06 117 ALA A O 1
ATOM 895 N N . ILE A 1 118 ? 5.701 5.328 -9.521 1.00 84.31 118 ILE A N 1
ATOM 896 C CA . ILE A 1 118 ? 4.487 6.056 -9.945 1.00 84.31 118 ILE A CA 1
ATOM 897 C C . ILE A 1 118 ? 4.315 5.953 -11.462 1.00 84.31 118 ILE A C 1
ATOM 899 O O . ILE A 1 118 ? 3.281 5.493 -11.943 1.00 84.31 118 ILE A O 1
ATOM 903 N N . SER A 1 119 ? 5.364 6.300 -12.214 1.00 76.94 119 SER A N 1
ATOM 904 C CA . SER A 1 119 ? 5.345 6.249 -13.679 1.00 76.94 119 SER A CA 1
ATOM 905 C C . SER A 1 119 ? 5.026 4.841 -14.197 1.00 76.94 119 SER A C 1
ATOM 907 O O . SER A 1 119 ? 4.283 4.698 -15.164 1.00 76.94 119 SER A O 1
ATOM 909 N N . LEU A 1 120 ? 5.538 3.784 -13.562 1.00 78.38 120 LEU A N 1
ATOM 910 C CA . LEU A 1 120 ? 5.234 2.403 -13.949 1.00 78.38 120 LEU A CA 1
ATOM 911 C C . LEU A 1 120 ? 3.756 2.051 -13.720 1.00 78.38 120 LEU A C 1
ATOM 913 O O . LEU A 1 120 ? 3.122 1.499 -14.620 1.00 78.38 120 LEU A O 1
ATOM 917 N N . VAL A 1 121 ? 3.191 2.407 -12.564 1.00 81.69 121 VAL A N 1
ATOM 918 C CA . VAL A 1 121 ? 1.783 2.118 -12.230 1.00 81.69 121 VAL A CA 1
ATOM 919 C C . VAL A 1 121 ? 0.823 2.895 -13.138 1.00 81.69 121 VAL A C 1
ATOM 921 O O . VAL A 1 121 ? -0.126 2.314 -13.672 1.00 81.69 121 VAL A O 1
ATOM 924 N N . GLU A 1 122 ? 1.092 4.177 -13.408 1.00 80.12 122 GLU A N 1
ATOM 925 C CA . GLU A 1 122 ? 0.305 4.992 -14.353 1.00 80.12 122 GLU A CA 1
ATOM 926 C C . GLU A 1 122 ? 0.256 4.361 -15.753 1.00 80.12 122 GLU A C 1
ATOM 928 O O . GLU A 1 122 ? -0.744 4.459 -16.459 1.00 80.12 122 GLU A O 1
ATOM 933 N N . ASN A 1 123 ? 1.322 3.659 -16.145 1.00 70.12 123 ASN A N 1
ATOM 934 C CA . ASN A 1 123 ? 1.468 3.066 -17.478 1.00 70.12 123 ASN A CA 1
ATOM 935 C C . ASN A 1 123 ? 1.051 1.598 -17.537 1.00 70.12 123 ASN A C 1
ATOM 937 O O . ASN A 1 123 ? 1.182 0.955 -18.573 1.00 70.12 123 ASN A O 1
ATOM 941 N N . GLY A 1 124 ? 0.508 1.072 -16.445 1.00 72.62 124 GLY A N 1
ATOM 942 C CA . GLY A 1 124 ? -0.063 -0.263 -16.417 1.00 72.62 124 GLY A CA 1
ATOM 943 C C . GLY A 1 124 ? 0.911 -1.391 -16.267 1.00 72.62 124 GLY A C 1
ATOM 944 O O . GLY A 1 124 ? 0.570 -2.509 -16.637 1.00 72.62 124 GLY A O 1
ATOM 945 N N . ALA A 1 125 ? 2.053 -1.118 -15.636 1.00 75.94 125 ALA A N 1
ATOM 946 C CA . ALA A 1 125 ? 2.819 -2.191 -15.039 1.00 75.94 125 ALA A CA 1
ATOM 947 C C . ALA A 1 125 ? 1.903 -3.007 -14.102 1.00 75.94 125 ALA A C 1
ATOM 949 O O . ALA A 1 125 ? 1.240 -2.418 -13.238 1.00 75.94 125 ALA A O 1
ATOM 950 N N . PRO A 1 126 ? 1.841 -4.338 -14.255 1.00 75.00 126 PRO A N 1
ATOM 951 C CA . PRO A 1 126 ? 1.052 -5.177 -13.376 1.00 75.00 126 PRO A CA 1
ATOM 952 C C . PRO A 1 126 ? 1.619 -5.098 -11.961 1.00 75.00 126 PRO A C 1
ATOM 954 O O . PRO A 1 126 ? 2.840 -5.100 -11.758 1.00 75.00 126 PRO A O 1
ATOM 957 N N . LEU A 1 127 ? 0.729 -5.046 -10.968 1.00 77.25 127 LEU A N 1
ATOM 958 C CA . LEU A 1 127 ? 1.158 -5.140 -9.582 1.00 77.25 127 LEU A CA 1
ATOM 959 C C . LEU A 1 127 ? 1.787 -6.508 -9.323 1.00 77.25 127 LEU A C 1
ATOM 961 O O . LEU A 1 127 ? 1.321 -7.521 -9.855 1.00 77.25 127 LEU A O 1
ATOM 965 N N . PRO A 1 128 ? 2.791 -6.581 -8.439 1.00 72.62 128 PRO A N 1
ATOM 966 C CA . PRO A 1 128 ? 3.210 -7.844 -7.866 1.00 72.62 128 PRO A CA 1
ATOM 967 C C . PRO A 1 128 ? 2.120 -8.327 -6.896 1.00 72.62 128 PRO A C 1
ATOM 969 O O . PRO A 1 128 ? 2.306 -8.242 -5.694 1.00 72.62 128 PRO A O 1
ATOM 972 N N . LEU A 1 129 ? 0.974 -8.807 -7.398 1.00 66.69 129 LEU A N 1
ATOM 973 C CA . LEU A 1 129 ? -0.226 -9.101 -6.592 1.00 66.69 129 LEU A CA 1
ATOM 974 C C . LEU A 1 129 ? 0.048 -10.041 -5.407 1.00 66.69 129 LEU A C 1
ATOM 976 O O . LEU A 1 129 ? -0.531 -9.873 -4.344 1.00 66.69 129 LEU A O 1
ATOM 980 N N . ASN A 1 130 ? 0.991 -10.976 -5.547 1.00 70.75 130 ASN A N 1
ATOM 981 C CA . ASN A 1 130 ? 1.361 -11.880 -4.456 1.00 70.75 130 ASN A CA 1
ATOM 982 C C . ASN A 1 130 ? 2.311 -11.259 -3.421 1.00 70.75 130 ASN A C 1
ATOM 984 O O . ASN A 1 130 ? 2.523 -11.876 -2.381 1.00 70.75 130 ASN A O 1
ATOM 988 N N . ASN A 1 131 ? 2.889 -10.087 -3.697 1.00 77.75 131 ASN A N 1
ATOM 989 C CA . ASN A 1 131 ? 3.940 -9.432 -2.912 1.00 77.75 131 ASN A CA 1
ATOM 990 C C . ASN A 1 131 ? 3.719 -7.910 -2.788 1.00 77.75 131 ASN A C 1
ATOM 992 O O . ASN A 1 131 ? 4.685 -7.180 -2.561 1.00 77.75 131 ASN A O 1
ATOM 996 N N . ILE A 1 132 ? 2.496 -7.405 -2.980 1.00 86.88 132 ILE A N 1
ATOM 997 C CA . ILE A 1 132 ? 2.244 -5.959 -3.022 1.00 86.88 132 ILE A CA 1
ATOM 998 C C . ILE A 1 132 ? 2.491 -5.325 -1.655 1.00 86.88 132 ILE A C 1
ATOM 1000 O O . ILE A 1 132 ? 3.103 -4.267 -1.579 1.00 86.88 132 ILE A O 1
ATOM 1004 N N . GLU A 1 133 ? 2.134 -6.018 -0.577 1.00 89.94 133 GLU A N 1
ATOM 1005 C CA . GLU A 1 133 ? 2.403 -5.604 0.799 1.00 89.94 133 GLU A CA 1
ATOM 1006 C C . GLU A 1 133 ? 3.900 -5.422 1.049 1.00 89.94 133 GLU A C 1
ATOM 1008 O O . GLU A 1 133 ? 4.341 -4.383 1.537 1.00 89.94 133 GLU A O 1
ATOM 1013 N N . SER A 1 134 ? 4.684 -6.422 0.644 1.00 88.06 134 SER A N 1
ATOM 1014 C CA . SER A 1 134 ? 6.143 -6.412 0.754 1.00 88.06 134 SER A CA 1
ATOM 1015 C C . SER A 1 134 ? 6.749 -5.296 -0.102 1.00 88.06 134 SER A C 1
ATOM 1017 O O . SER A 1 134 ? 7.614 -4.553 0.354 1.00 88.06 134 SER A O 1
ATOM 1019 N N . ALA A 1 135 ? 6.222 -5.091 -1.315 1.00 87.94 135 ALA A N 1
ATOM 1020 C CA . ALA A 1 135 ? 6.645 -4.009 -2.196 1.00 87.94 135 ALA A CA 1
ATOM 1021 C C . ALA A 1 135 ? 6.379 -2.629 -1.574 1.00 87.94 135 ALA A C 1
ATOM 1023 O O . ALA A 1 135 ? 7.254 -1.764 -1.600 1.00 87.94 135 ALA A O 1
ATOM 1024 N N . ILE A 1 136 ? 5.190 -2.414 -1.001 1.00 90.50 136 ILE A N 1
ATOM 1025 C CA . ILE A 1 136 ? 4.824 -1.157 -0.336 1.00 90.50 136 ILE A CA 1
ATOM 1026 C C . ILE A 1 136 ? 5.714 -0.930 0.893 1.00 90.50 136 ILE A C 1
ATOM 1028 O O . ILE A 1 136 ? 6.254 0.169 1.053 1.00 90.50 136 ILE A O 1
ATOM 1032 N N . ALA A 1 137 ? 5.913 -1.957 1.722 1.00 88.31 137 ALA A N 1
ATOM 1033 C CA . ALA A 1 137 ? 6.789 -1.896 2.888 1.00 88.31 137 ALA A CA 1
ATOM 1034 C C . ALA A 1 137 ? 8.232 -1.538 2.498 1.00 88.31 137 ALA A C 1
ATOM 1036 O O . ALA A 1 137 ? 8.846 -0.661 3.111 1.00 88.31 137 ALA A O 1
ATOM 1037 N N . ASP A 1 138 ? 8.766 -2.150 1.440 1.00 87.38 138 ASP A N 1
ATOM 1038 C CA . ASP A 1 138 ? 10.106 -1.837 0.954 1.00 87.38 138 ASP A CA 1
ATOM 1039 C C . ASP A 1 138 ? 10.200 -0.439 0.335 1.00 87.38 138 ASP A C 1
ATOM 1041 O O . ASP A 1 138 ? 11.187 0.261 0.580 1.00 87.38 138 ASP A O 1
ATOM 1045 N N . ALA A 1 139 ? 9.182 0.003 -0.409 1.00 87.69 139 ALA A N 1
ATOM 1046 C CA . ALA A 1 139 ? 9.122 1.364 -0.934 1.00 87.69 139 ALA A CA 1
ATOM 1047 C C . ALA A 1 139 ? 9.124 2.390 0.201 1.00 87.69 139 ALA A C 1
ATOM 1049 O O . ALA A 1 139 ? 9.831 3.391 0.109 1.00 87.69 139 ALA A O 1
ATOM 1050 N N . HIS A 1 140 ? 8.393 2.128 1.288 1.00 87.75 140 HIS A N 1
ATOM 1051 C CA . HIS A 1 140 ? 8.401 2.970 2.479 1.00 87.75 140 HIS A CA 1
ATOM 1052 C C . HIS A 1 140 ? 9.775 2.977 3.164 1.00 87.7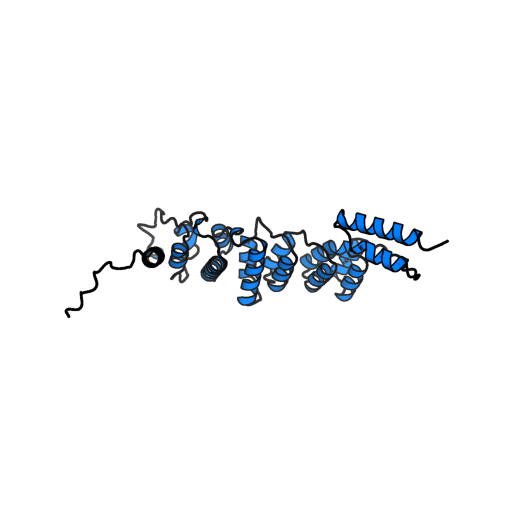5 140 HIS A C 1
ATOM 1054 O O . HIS A 1 140 ? 10.276 4.050 3.512 1.00 87.75 140 HIS A O 1
ATOM 1060 N N . ARG A 1 141 ? 10.380 1.796 3.346 1.00 84.25 141 ARG A N 1
ATOM 1061 C CA . ARG A 1 141 ? 11.654 1.586 4.054 1.00 84.25 141 ARG A CA 1
ATOM 1062 C C . ARG A 1 141 ? 12.837 2.228 3.338 1.00 84.25 141 ARG A C 1
ATOM 1064 O O . ARG A 1 141 ? 13.684 2.836 3.985 1.00 84.25 141 ARG A O 1
ATOM 1071 N N . HIS A 1 142 ? 12.885 2.103 2.016 1.00 81.19 142 HIS A N 1
ATOM 1072 C CA . HIS A 1 142 ? 14.012 2.551 1.201 1.00 81.19 142 HIS A CA 1
ATOM 1073 C C . HIS A 1 142 ? 13.762 3.890 0.507 1.00 81.19 142 HIS A C 1
ATOM 1075 O O . HIS A 1 142 ? 14.601 4.313 -0.294 1.00 81.19 142 HIS A O 1
ATOM 1081 N N . ARG A 1 143 ? 12.624 4.557 0.773 1.00 78.19 143 ARG A N 1
ATOM 1082 C CA . ARG A 1 143 ? 12.278 5.811 0.094 1.00 78.19 143 ARG A CA 1
ATOM 1083 C C . ARG A 1 143 ? 13.430 6.804 0.188 1.00 78.19 143 ARG A C 1
ATOM 1085 O O . ARG A 1 143 ? 13.896 7.161 1.267 1.00 78.19 143 ARG A O 1
ATOM 1092 N N . ARG A 1 144 ? 13.871 7.273 -0.976 1.00 71.50 144 ARG A N 1
ATOM 1093 C CA . ARG A 1 144 ? 14.808 8.402 -1.077 1.00 71.50 144 ARG A CA 1
ATOM 1094 C C . ARG A 1 144 ? 14.074 9.739 -1.074 1.00 71.50 144 ARG A C 1
ATOM 1096 O O . ARG A 1 144 ? 14.645 10.762 -0.719 1.00 71.50 144 ARG A O 1
ATOM 1103 N N . ALA A 1 145 ? 12.812 9.711 -1.494 1.00 64.69 145 ALA A N 1
ATOM 1104 C CA . ALA A 1 145 ? 11.919 10.854 -1.524 1.00 64.69 145 ALA A CA 1
ATOM 1105 C C . ALA A 1 145 ? 11.170 11.020 -0.188 1.00 64.69 145 ALA A C 1
ATOM 1107 O O . ALA A 1 145 ? 11.038 10.074 0.590 1.00 64.69 145 ALA A O 1
ATOM 1108 N N . GLY A 1 146 ? 10.663 12.229 0.071 1.00 73.38 146 GLY A N 1
ATOM 1109 C CA . GLY A 1 146 ? 9.852 12.529 1.256 1.00 73.38 146 GLY A CA 1
ATOM 1110 C C . GLY A 1 146 ? 8.489 11.818 1.272 1.00 73.38 146 GLY A C 1
ATOM 1111 O O . GLY A 1 146 ? 8.148 11.054 0.370 1.00 73.38 146 GLY A O 1
ATOM 1112 N N . ALA A 1 147 ? 7.675 12.091 2.296 1.00 78.50 147 ALA A N 1
ATOM 1113 C CA . ALA A 1 147 ? 6.364 11.454 2.474 1.00 78.50 147 ALA A CA 1
ATOM 1114 C C . ALA A 1 147 ? 5.368 11.738 1.326 1.00 78.50 147 ALA A C 1
ATOM 1116 O O . ALA A 1 147 ? 4.567 10.872 0.980 1.00 78.50 147 ALA A O 1
ATOM 1117 N N . GLY A 1 148 ? 5.447 12.916 0.692 1.00 86.12 148 GLY A N 1
ATOM 1118 C CA . GLY A 1 148 ? 4.540 13.329 -0.389 1.00 86.12 148 GLY A CA 1
ATOM 1119 C C . GLY A 1 148 ? 4.553 12.394 -1.609 1.00 86.12 148 GLY A C 1
ATOM 1120 O O . GLY A 1 148 ? 3.504 11.850 -1.954 1.00 86.12 148 GLY A O 1
ATOM 1121 N N . PRO A 1 149 ? 5.716 12.140 -2.239 1.00 87.12 149 PRO A N 1
ATOM 1122 C CA . PRO A 1 149 ? 5.809 11.195 -3.352 1.00 87.12 149 PRO A CA 1
ATOM 1123 C C . PRO A 1 149 ? 5.343 9.782 -2.994 1.00 87.12 149 PRO A C 1
ATOM 1125 O O . PRO A 1 149 ? 4.696 9.128 -3.805 1.00 87.12 149 PRO A O 1
ATOM 1128 N N . PHE A 1 150 ? 5.627 9.304 -1.779 1.00 88.62 150 PHE A N 1
ATOM 1129 C CA . PHE A 1 150 ? 5.173 7.979 -1.350 1.00 88.62 150 PHE A CA 1
ATOM 1130 C C . PHE A 1 150 ? 3.644 7.911 -1.250 1.00 88.62 150 PHE A C 1
ATOM 1132 O O . PHE A 1 150 ? 3.032 6.973 -1.756 1.00 88.62 150 PHE A O 1
ATOM 1139 N N . ARG A 1 151 ? 3.013 8.951 -0.695 1.00 91.88 151 ARG A N 1
ATOM 1140 C CA . ARG A 1 151 ? 1.552 9.084 -0.690 1.00 91.88 151 ARG A CA 1
ATOM 1141 C C . ARG A 1 151 ? 0.972 9.090 -2.106 1.00 91.88 151 ARG A C 1
ATOM 1143 O O . ARG A 1 151 ? -0.045 8.447 -2.344 1.00 91.88 151 ARG A O 1
ATOM 1150 N N . GLN A 1 152 ? 1.616 9.785 -3.046 1.00 91.56 152 GLN A N 1
ATOM 1151 C CA . GLN A 1 152 ? 1.192 9.782 -4.448 1.00 91.56 152 GLN A CA 1
ATOM 1152 C C . GLN A 1 152 ? 1.286 8.382 -5.064 1.00 91.56 152 GLN A C 1
ATOM 1154 O O . GLN A 1 152 ? 0.335 7.960 -5.709 1.00 91.56 152 GLN A O 1
ATOM 1159 N N . LEU A 1 153 ? 2.371 7.640 -4.814 1.00 91.38 153 LEU A N 1
ATOM 1160 C CA . LEU A 1 153 ? 2.514 6.251 -5.261 1.00 91.38 153 LEU A CA 1
ATOM 1161 C C . LEU A 1 153 ? 1.372 5.364 -4.763 1.00 91.38 153 LEU A C 1
ATOM 1163 O O . LEU A 1 153 ? 0.777 4.644 -5.561 1.00 91.38 153 LEU A O 1
ATOM 1167 N N . LEU A 1 154 ? 1.053 5.434 -3.470 1.00 92.31 154 LEU A N 1
ATOM 1168 C CA . LEU A 1 154 ? -0.056 4.674 -2.891 1.00 92.31 154 LEU A CA 1
ATOM 1169 C C . LEU A 1 154 ? -1.380 5.015 -3.562 1.00 92.31 154 LEU A C 1
ATOM 1171 O O . LEU A 1 154 ? -2.092 4.116 -3.997 1.00 92.31 154 LEU A O 1
ATOM 1175 N N . LYS A 1 155 ? -1.666 6.312 -3.712 1.00 93.06 155 LYS A N 1
ATOM 1176 C CA . LYS A 1 155 ? -2.871 6.771 -4.396 1.00 93.06 155 LYS A CA 1
ATOM 1177 C C . LYS A 1 155 ? -2.953 6.197 -5.813 1.00 93.06 155 LYS A C 1
ATOM 1179 O O . LYS A 1 155 ? -3.966 5.615 -6.166 1.00 93.06 155 LYS A O 1
ATOM 1184 N N . THR A 1 156 ? -1.878 6.279 -6.598 1.00 90.19 156 THR A N 1
ATOM 1185 C CA . THR A 1 156 ? -1.842 5.731 -7.963 1.00 90.19 156 THR A CA 1
ATOM 1186 C C . THR A 1 156 ? -2.079 4.215 -7.988 1.00 90.19 156 THR A C 1
ATOM 1188 O O . THR A 1 156 ? -2.782 3.719 -8.868 1.00 90.19 156 THR A O 1
ATOM 1191 N N . ILE A 1 157 ? -1.512 3.467 -7.034 1.00 89.94 157 ILE A N 1
ATOM 1192 C CA . ILE A 1 157 ? -1.743 2.020 -6.902 1.00 89.94 157 ILE A CA 1
ATOM 1193 C C . ILE A 1 157 ? -3.224 1.744 -6.608 1.00 89.94 157 ILE A C 1
ATOM 1195 O O . ILE A 1 157 ? -3.837 0.913 -7.280 1.00 89.94 157 ILE A O 1
ATOM 1199 N N . PHE A 1 158 ? -3.810 2.453 -5.644 1.00 91.31 158 PHE A N 1
ATOM 1200 C CA . PHE A 1 158 ? -5.181 2.220 -5.189 1.00 91.31 158 PHE A CA 1
ATOM 1201 C C . PHE A 1 158 ? -6.244 2.715 -6.169 1.00 91.31 158 PHE A C 1
ATOM 1203 O O . PHE A 1 158 ? -7.239 2.020 -6.352 1.00 91.31 158 PHE A O 1
ATOM 1210 N N . ASP A 1 159 ? -6.014 3.828 -6.867 1.00 89.12 159 ASP A N 1
ATOM 1211 C CA . ASP A 1 159 ? -6.895 4.316 -7.938 1.00 89.12 159 ASP A CA 1
ATOM 1212 C C . ASP A 1 159 ? -7.036 3.270 -9.057 1.00 89.12 159 ASP A C 1
ATOM 1214 O O . ASP A 1 159 ? -8.079 3.162 -9.702 1.00 89.12 159 ASP A O 1
ATOM 1218 N N . ARG A 1 160 ? -5.986 2.473 -9.289 1.00 83.62 160 ARG A N 1
ATOM 1219 C CA . ARG A 1 160 ? -5.946 1.483 -10.368 1.00 83.62 160 ARG A CA 1
ATOM 1220 C C . ARG A 1 160 ? -6.431 0.095 -9.953 1.00 83.62 160 ARG A C 1
ATOM 1222 O O . ARG A 1 160 ? -7.038 -0.599 -10.766 1.00 83.62 160 ARG A O 1
ATOM 1229 N N . HIS A 1 161 ? -6.127 -0.331 -8.731 1.00 82.44 161 HIS A N 1
ATOM 1230 C CA . HIS A 1 161 ? -6.343 -1.715 -8.290 1.00 82.44 161 HIS A CA 1
ATOM 1231 C C . HIS A 1 161 ? -7.360 -1.856 -7.155 1.00 82.44 161 HIS A C 1
ATOM 1233 O O . HIS A 1 161 ? -7.751 -2.973 -6.821 1.00 82.44 161 HIS A O 1
ATOM 1239 N N . GLY A 1 162 ? -7.830 -0.735 -6.611 1.00 87.31 162 GLY A N 1
ATOM 1240 C CA . GLY A 1 162 ? -8.656 -0.684 -5.418 1.00 87.31 162 GLY A CA 1
ATOM 1241 C C . GLY A 1 162 ? -7.808 -0.790 -4.155 1.00 87.31 162 GLY A C 1
ATOM 1242 O O . GLY A 1 162 ? -6.944 -1.649 -4.031 1.00 87.31 162 GLY A O 1
ATOM 1243 N N . VAL A 1 163 ? -8.083 0.066 -3.175 1.00 88.62 163 VAL A N 1
ATOM 1244 C CA . VAL A 1 163 ? -7.385 0.058 -1.877 1.00 88.62 163 VAL A CA 1
ATOM 1245 C C . VAL A 1 163 ? -7.513 -1.290 -1.148 1.00 88.62 163 VAL A C 1
ATOM 1247 O O . VAL A 1 163 ? -6.571 -1.753 -0.510 1.00 88.62 163 VAL A O 1
ATOM 1250 N N . ASN A 1 164 ? -8.645 -1.978 -1.327 1.00 87.00 164 ASN A N 1
ATOM 1251 C CA . ASN A 1 164 ? -8.933 -3.285 -0.731 1.00 87.00 164 ASN A CA 1
ATOM 1252 C C . ASN A 1 164 ? -8.201 -4.455 -1.420 1.00 87.00 164 ASN A C 1
ATOM 1254 O O . ASN A 1 164 ? -8.441 -5.608 -1.074 1.00 87.00 164 ASN A O 1
ATOM 1258 N N . SER A 1 165 ? -7.322 -4.188 -2.396 1.00 84.19 165 SER A N 1
ATOM 1259 C CA . SER A 1 165 ? -6.440 -5.209 -2.977 1.00 84.19 165 SER A CA 1
ATOM 1260 C C . SER A 1 165 ? -5.248 -5.558 -2.079 1.00 84.19 165 SER A C 1
ATOM 1262 O O . SER A 1 165 ? -4.476 -6.447 -2.426 1.00 84.19 165 SER A O 1
ATOM 1264 N N . VAL A 1 166 ? -5.046 -4.814 -0.990 1.00 88.25 166 VAL A N 1
ATOM 1265 C CA . VAL A 1 166 ? -3.961 -5.008 -0.022 1.00 88.25 166 VAL A CA 1
ATOM 1266 C C . VAL A 1 166 ? -4.503 -5.724 1.211 1.00 88.25 166 VAL A C 1
ATOM 1268 O O . VAL A 1 166 ? -5.542 -5.348 1.734 1.00 88.25 166 VAL A O 1
ATOM 1271 N N . ASP A 1 167 ? -3.791 -6.725 1.721 1.00 88.44 167 ASP A N 1
ATOM 1272 C CA . ASP A 1 167 ? -4.065 -7.309 3.037 1.00 88.44 167 ASP A CA 1
ATOM 1273 C C . ASP A 1 167 ? -3.316 -6.514 4.113 1.00 88.44 167 ASP A C 1
ATOM 1275 O O . ASP A 1 167 ? -2.102 -6.652 4.272 1.00 88.44 167 ASP A O 1
ATOM 1279 N N . TYR A 1 168 ? -4.041 -5.698 4.885 1.00 87.31 168 TYR A N 1
ATOM 1280 C CA . TYR A 1 168 ? -3.462 -4.885 5.962 1.00 87.31 168 TYR A CA 1
ATOM 1281 C C . TYR A 1 168 ? -2.662 -5.701 6.994 1.00 87.31 168 TYR A C 1
ATOM 1283 O O . TYR A 1 168 ? -1.584 -5.288 7.418 1.00 87.31 168 TYR A O 1
ATOM 1291 N N . VAL A 1 169 ? -3.127 -6.895 7.370 1.00 84.69 169 VAL A N 1
ATOM 1292 C CA . VAL A 1 169 ? -2.446 -7.730 8.378 1.00 84.69 169 VAL A CA 1
ATOM 1293 C C . VAL A 1 169 ? -1.134 -8.285 7.824 1.00 84.69 169 VAL A C 1
ATOM 1295 O O . VAL A 1 169 ? -0.122 -8.377 8.534 1.00 84.69 169 VAL A O 1
ATOM 1298 N N . ARG A 1 170 ? -1.118 -8.619 6.530 1.00 86.31 170 ARG A N 1
ATOM 1299 C CA . ARG A 1 170 ? 0.116 -8.983 5.835 1.00 86.31 170 ARG A CA 1
ATOM 1300 C C . ARG A 1 170 ? 1.034 -7.769 5.671 1.00 86.31 170 ARG A C 1
ATOM 1302 O O . ARG A 1 170 ? 2.223 -7.900 5.939 1.00 86.31 170 ARG A O 1
ATOM 1309 N N . LEU A 1 171 ? 0.498 -6.595 5.335 1.00 87.19 171 LEU A N 1
ATOM 1310 C CA . LEU A 1 171 ? 1.251 -5.341 5.239 1.00 87.19 171 LEU A CA 1
ATOM 1311 C C . LEU A 1 171 ? 1.994 -5.026 6.529 1.00 87.19 171 LEU A C 1
ATOM 1313 O O . LEU A 1 171 ? 3.196 -4.779 6.487 1.00 87.19 171 LEU A O 1
ATOM 1317 N N . VAL A 1 172 ? 1.314 -5.107 7.672 1.00 81.56 172 VAL A N 1
ATOM 1318 C CA . VAL A 1 172 ? 1.945 -4.889 8.977 1.00 81.56 172 VAL A CA 1
ATOM 1319 C C . VAL A 1 172 ? 3.063 -5.904 9.219 1.00 81.56 172 VAL A C 1
ATOM 1321 O O . VAL A 1 172 ? 4.146 -5.550 9.686 1.00 81.56 172 VAL A O 1
ATOM 1324 N N . SER A 1 173 ? 2.829 -7.169 8.862 1.00 80.56 173 SER A N 1
ATOM 1325 C CA . SER A 1 173 ? 3.828 -8.229 9.022 1.00 80.56 173 SER A CA 1
ATOM 1326 C C . SER A 1 173 ? 5.095 -7.980 8.193 1.00 80.56 173 SER A C 1
ATOM 1328 O O . SER A 1 173 ? 6.189 -8.254 8.688 1.00 80.56 173 SER A O 1
ATOM 1330 N N . GLU A 1 174 ? 4.951 -7.445 6.976 1.00 84.25 174 GLU A N 1
ATOM 1331 C CA . GLU A 1 174 ? 6.045 -7.087 6.057 1.00 84.25 174 GLU A CA 1
ATOM 1332 C C . GLU A 1 174 ? 6.732 -5.757 6.426 1.00 84.25 174 GLU A C 1
ATOM 1334 O O . GLU A 1 174 ? 7.925 -5.565 6.159 1.00 84.25 174 GLU A O 1
ATOM 1339 N N . TRP A 1 175 ? 6.003 -4.834 7.070 1.00 80.44 175 TRP A N 1
ATOM 1340 C CA . TRP A 1 175 ? 6.511 -3.518 7.478 1.00 80.44 175 TRP A CA 1
ATOM 1341 C C . TRP A 1 175 ? 7.751 -3.649 8.369 1.00 80.44 175 TRP A C 1
ATOM 1343 O O . TRP A 1 175 ? 8.736 -2.918 8.208 1.00 80.44 175 TRP A O 1
ATOM 1353 N N . GLY A 1 176 ? 7.751 -4.654 9.250 1.00 65.50 176 GLY A N 1
ATOM 1354 C CA . GLY A 1 176 ? 8.915 -5.105 10.020 1.00 65.50 176 GLY A CA 1
ATOM 1355 C C . GLY A 1 176 ? 9.384 -4.151 11.127 1.00 65.50 176 GLY A C 1
ATOM 1356 O O . GLY A 1 176 ? 10.214 -4.537 11.943 1.00 65.50 176 GLY A O 1
ATOM 1357 N N . ASN A 1 177 ? 8.860 -2.926 11.184 1.00 66.75 177 ASN A N 1
ATOM 1358 C CA . ASN A 1 177 ? 9.000 -1.986 12.296 1.00 66.75 177 ASN A CA 1
ATOM 1359 C C . ASN A 1 177 ? 7.693 -1.194 12.466 1.00 66.75 177 ASN A C 1
ATOM 1361 O O . ASN A 1 177 ? 6.749 -1.409 11.721 1.00 66.75 177 ASN A O 1
ATOM 1365 N N . GLN A 1 178 ? 7.620 -0.303 13.453 1.00 66.88 178 GLN A N 1
ATOM 1366 C CA . GLN A 1 178 ? 6.400 0.462 13.762 1.00 66.88 178 GLN A CA 1
ATOM 1367 C C . GLN A 1 178 ? 6.459 1.915 13.272 1.00 66.88 178 GLN A C 1
ATOM 1369 O O . GLN A 1 178 ? 5.495 2.673 13.369 1.00 66.88 178 GLN A O 1
ATOM 1374 N N . ARG A 1 179 ? 7.599 2.347 12.715 1.00 72.50 179 ARG A N 1
ATOM 1375 C CA . ARG A 1 179 ? 7.762 3.734 12.275 1.00 72.50 179 ARG A CA 1
ATOM 1376 C C . ARG A 1 179 ? 6.895 3.971 11.038 1.00 72.50 179 ARG A C 1
ATOM 1378 O O . ARG A 1 179 ? 7.119 3.362 9.993 1.00 72.50 179 ARG A O 1
ATOM 1385 N N . GLY A 1 180 ? 5.949 4.898 11.157 1.00 76.06 180 GLY A N 1
ATOM 1386 C CA . GLY A 1 180 ? 5.034 5.258 10.074 1.00 76.06 180 GLY A CA 1
ATOM 1387 C C . GLY A 1 180 ? 3.956 4.209 9.791 1.00 76.06 180 GLY A C 1
ATOM 1388 O O . GLY A 1 180 ? 3.301 4.319 8.760 1.00 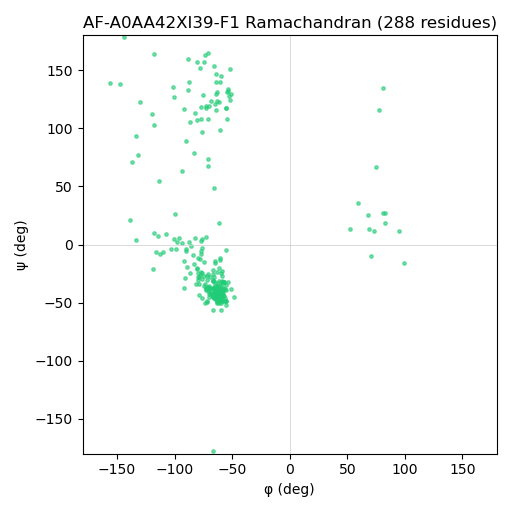76.06 180 GLY A O 1
ATOM 1389 N N . LEU A 1 181 ? 3.767 3.202 10.660 1.00 79.38 181 LEU A N 1
ATOM 1390 C CA . LEU A 1 181 ? 2.684 2.226 10.494 1.00 79.38 181 LEU A CA 1
ATOM 1391 C C . LEU A 1 181 ? 1.318 2.871 10.753 1.00 79.38 181 LEU A C 1
ATOM 1393 O O . LEU A 1 181 ? 0.426 2.737 9.920 1.00 79.38 181 LEU A O 1
ATOM 1397 N N . ARG A 1 182 ? 1.198 3.668 11.823 1.00 83.06 182 ARG A N 1
ATOM 1398 C CA . ARG A 1 182 ? 0.012 4.498 12.077 1.00 83.06 182 ARG A CA 1
ATOM 1399 C C . ARG A 1 182 ? -0.296 5.443 10.911 1.00 83.06 182 ARG A C 1
ATOM 1401 O O . ARG A 1 182 ? -1.430 5.479 10.449 1.00 83.06 182 ARG A O 1
ATOM 1408 N N . ASP A 1 183 ? 0.715 6.140 10.380 1.00 85.38 183 ASP A N 1
ATOM 1409 C CA . ASP A 1 183 ? 0.555 7.012 9.202 1.00 85.38 183 ASP A CA 1
ATOM 1410 C C . ASP A 1 183 ? 0.072 6.217 7.979 1.00 85.38 183 ASP A C 1
ATOM 1412 O O . ASP A 1 183 ? -0.788 6.673 7.228 1.00 85.38 183 ASP A O 1
ATOM 1416 N N . MET A 1 184 ? 0.607 5.008 7.780 1.00 86.94 184 MET A N 1
ATOM 1417 C CA . MET A 1 184 ? 0.176 4.110 6.711 1.00 86.94 184 MET A CA 1
ATOM 1418 C C . MET A 1 184 ? -1.276 3.650 6.907 1.00 86.94 184 MET A C 1
ATOM 1420 O O . MET A 1 184 ? -2.042 3.649 5.947 1.00 86.94 184 MET A O 1
ATOM 1424 N N . GLY A 1 185 ? -1.671 3.298 8.134 1.00 89.25 185 GLY A N 1
ATOM 1425 C CA . GLY A 1 185 ? -3.052 2.960 8.485 1.00 89.25 185 GLY A CA 1
ATOM 1426 C C . GLY A 1 185 ? -4.010 4.123 8.223 1.00 89.25 185 GLY A C 1
ATOM 1427 O O . GLY A 1 185 ? -5.033 3.936 7.569 1.00 89.25 185 GLY A O 1
ATOM 1428 N N . ALA A 1 186 ? -3.626 5.337 8.624 1.00 89.62 186 ALA A N 1
ATOM 1429 C CA . ALA A 1 186 ? -4.396 6.550 8.370 1.00 89.62 186 ALA A CA 1
ATOM 1430 C C . ALA A 1 186 ? -4.551 6.836 6.868 1.00 89.62 186 ALA A C 1
ATOM 1432 O O . ALA A 1 186 ? -5.638 7.199 6.429 1.00 89.62 186 ALA A O 1
ATOM 1433 N N . LEU A 1 187 ? -3.503 6.621 6.064 1.00 91.31 187 LEU A N 1
ATOM 1434 C CA . LEU A 1 187 ? -3.586 6.740 4.604 1.00 91.31 187 LEU A CA 1
ATOM 1435 C C . LEU A 1 187 ? -4.516 5.692 3.986 1.00 91.31 187 LEU A C 1
ATOM 1437 O O . LEU A 1 187 ? -5.279 6.020 3.083 1.00 91.31 187 LEU A O 1
ATOM 1441 N N . LEU A 1 188 ? -4.471 4.442 4.454 1.00 92.94 188 LEU A N 1
ATOM 1442 C CA . LEU A 1 188 ? -5.399 3.406 3.993 1.00 92.94 188 LEU A CA 1
ATOM 1443 C C . LEU A 1 188 ? -6.846 3.788 4.309 1.00 92.94 188 LEU A C 1
ATOM 1445 O O . LEU A 1 188 ? -7.694 3.722 3.421 1.00 92.94 188 LEU A O 1
ATOM 1449 N N . HIS A 1 189 ? -7.111 4.239 5.536 1.00 93.56 189 HIS A N 1
ATOM 1450 C CA . HIS A 1 189 ? -8.427 4.728 5.937 1.00 93.56 189 HIS A CA 1
ATOM 1451 C C . HIS A 1 189 ? -8.873 5.922 5.077 1.00 93.56 189 HIS A C 1
ATOM 1453 O O . HIS A 1 189 ? -9.981 5.917 4.546 1.00 93.56 189 HIS A O 1
ATOM 1459 N N . GLU A 1 190 ? -7.993 6.907 4.859 1.00 93.62 190 GLU A N 1
ATOM 1460 C CA . GLU A 1 190 ? -8.259 8.066 3.995 1.00 93.62 190 GLU A CA 1
ATOM 1461 C C . GLU A 1 190 ? -8.622 7.646 2.561 1.00 93.62 190 GLU A C 1
ATOM 1463 O O . GLU A 1 190 ? -9.504 8.237 1.938 1.00 93.62 190 GLU A O 1
ATOM 1468 N N . PHE A 1 191 ? -7.975 6.604 2.038 1.00 93.62 191 PHE A N 1
ATOM 1469 C CA . PHE A 1 191 ? -8.259 6.057 0.711 1.00 93.62 191 PHE A CA 1
ATOM 1470 C C . PHE A 1 191 ? -9.451 5.087 0.672 1.00 93.62 191 PHE A C 1
ATOM 1472 O O . PHE A 1 191 ? -9.734 4.523 -0.386 1.00 93.62 191 PHE A O 1
ATOM 1479 N N . GLY A 1 192 ? -10.178 4.914 1.780 1.00 93.19 192 GLY A N 1
ATOM 1480 C CA . GLY A 1 192 ? -11.404 4.116 1.844 1.00 93.19 192 GLY A CA 1
ATOM 1481 C C . GLY A 1 192 ? -11.175 2.614 2.023 1.00 93.19 192 GLY A C 1
ATOM 1482 O O . GLY A 1 192 ? -11.985 1.809 1.558 1.00 93.19 192 GLY A O 1
ATOM 1483 N N . TYR A 1 193 ? -10.061 2.220 2.643 1.00 94.19 193 TYR A N 1
ATOM 1484 C CA . TYR A 1 193 ? -9.822 0.828 3.016 1.00 94.19 193 TYR A CA 1
ATOM 1485 C C . TYR A 1 193 ? -10.862 0.340 4.028 1.00 94.19 193 TYR A C 1
ATOM 1487 O O . TYR A 1 193 ? -11.119 0.994 5.037 1.00 94.19 193 TYR A O 1
ATOM 1495 N N . ASP A 1 194 ? -11.444 -0.829 3.768 1.00 92.75 194 ASP A N 1
ATOM 1496 C CA . ASP A 1 194 ? -12.491 -1.411 4.604 1.00 92.75 194 ASP A CA 1
ATOM 1497 C C . ASP A 1 194 ? -11.883 -2.302 5.696 1.00 92.75 194 ASP A C 1
ATOM 1499 O O . ASP A 1 194 ? -11.709 -3.516 5.532 1.00 92.75 194 ASP A O 1
ATOM 1503 N N . PHE A 1 195 ? -11.582 -1.688 6.840 1.00 92.19 195 PHE A N 1
ATOM 1504 C CA . PHE A 1 195 ? -11.065 -2.382 8.019 1.00 92.19 195 PHE A CA 1
ATOM 1505 C C . PHE A 1 195 ? -12.070 -3.372 8.638 1.00 92.19 195 PHE A C 1
ATOM 1507 O O . PHE A 1 195 ? -11.651 -4.258 9.377 1.00 92.19 195 PHE A O 1
ATOM 1514 N N . HIS A 1 196 ? -13.369 -3.321 8.315 1.00 90.25 196 HIS A N 1
ATOM 1515 C CA . HIS A 1 196 ? -14.342 -4.286 8.850 1.00 90.25 196 HIS A CA 1
ATOM 1516 C C . HIS A 1 196 ? -14.233 -5.672 8.203 1.00 90.25 196 HIS A C 1
ATOM 1518 O O . HIS A 1 196 ? -14.613 -6.686 8.806 1.00 90.25 196 HIS A O 1
ATOM 1524 N N . LYS A 1 197 ? -13.755 -5.720 6.954 1.00 86.69 197 LYS A N 1
ATOM 1525 C CA . LYS A 1 197 ? -13.629 -6.954 6.163 1.00 86.69 197 LYS A CA 1
ATOM 1526 C C . LYS A 1 197 ? -12.287 -7.650 6.330 1.00 86.69 197 LYS A C 1
ATOM 1528 O O . LYS A 1 197 ? -12.090 -8.732 5.777 1.00 86.69 197 LYS A O 1
ATOM 1533 N N . THR A 1 198 ? -11.369 -7.062 7.082 1.00 85.81 198 THR A N 1
ATOM 1534 C CA . THR A 1 198 ? -10.085 -7.689 7.360 1.00 85.81 198 THR A CA 1
ATOM 1535 C C . THR A 1 198 ? -10.230 -8.827 8.364 1.00 85.81 198 THR A C 1
ATOM 1537 O O . THR A 1 198 ? -11.175 -8.912 9.156 1.00 85.81 198 THR A O 1
ATOM 1540 N N . ARG A 1 199 ? -9.260 -9.742 8.327 1.00 87.19 199 ARG A N 1
ATOM 1541 C CA . ARG A 1 199 ? -9.095 -10.747 9.380 1.00 87.19 199 ARG A CA 1
ATOM 1542 C C . ARG A 1 199 ? -8.711 -10.079 10.699 1.00 87.19 199 ARG A C 1
ATOM 1544 O O . ARG A 1 199 ? -8.091 -9.014 10.699 1.00 87.19 199 ARG A O 1
ATOM 1551 N N . SER A 1 200 ? -9.045 -10.743 11.803 1.00 86.00 200 SER A N 1
ATOM 1552 C CA . SER A 1 200 ? -8.653 -10.286 13.130 1.00 86.00 200 SER A CA 1
ATOM 1553 C C . SER A 1 200 ? -7.137 -10.195 13.276 1.00 86.00 200 SER A C 1
ATOM 1555 O O . SER A 1 200 ? -6.378 -11.006 12.734 1.00 86.00 200 SER A O 1
ATOM 1557 N N . ILE A 1 201 ? -6.709 -9.196 14.036 1.00 81.81 201 ILE A N 1
ATOM 1558 C CA . ILE A 1 201 ? -5.323 -8.990 14.433 1.00 81.81 201 ILE A CA 1
ATOM 1559 C C . ILE A 1 201 ? -5.159 -9.497 15.862 1.00 81.81 201 ILE A C 1
ATOM 1561 O O . ILE A 1 201 ? -5.867 -9.049 16.757 1.00 81.81 201 ILE A O 1
ATOM 1565 N N . ASN A 1 202 ? -4.192 -10.381 16.105 1.00 78.38 202 ASN A N 1
ATOM 1566 C CA . ASN A 1 202 ? -3.818 -10.725 17.473 1.00 78.38 202 ASN A CA 1
ATOM 1567 C C . ASN A 1 202 ? -3.061 -9.549 18.105 1.00 78.38 202 ASN A C 1
ATOM 1569 O O . ASN A 1 202 ? -1.993 -9.175 17.608 1.00 78.38 202 ASN A O 1
ATOM 1573 N N . VAL A 1 203 ? -3.592 -8.988 19.198 1.00 74.94 203 VAL A N 1
ATOM 1574 C CA . VAL A 1 203 ? -3.030 -7.786 19.835 1.00 74.94 203 VAL A CA 1
ATOM 1575 C C . VAL A 1 203 ? -1.577 -8.005 20.261 1.00 74.94 203 VAL A C 1
ATOM 1577 O O . VAL A 1 203 ? -0.719 -7.158 20.030 1.00 74.94 203 VAL A O 1
ATOM 1580 N N . VAL A 1 204 ? -1.251 -9.184 20.794 1.00 69.75 204 VAL A N 1
ATOM 1581 C CA . VAL A 1 204 ? 0.114 -9.490 21.221 1.00 69.75 204 VAL A CA 1
ATOM 1582 C C . VAL A 1 204 ? 1.009 -9.675 20.002 1.00 69.75 204 VAL A C 1
ATOM 1584 O O . VAL A 1 204 ? 2.022 -9.008 19.905 1.00 69.75 204 VAL A O 1
ATOM 1587 N N . GLY A 1 205 ? 0.643 -10.478 19.004 1.00 65.94 205 GLY A N 1
ATOM 1588 C CA . GLY A 1 205 ? 1.468 -10.669 17.802 1.00 65.94 205 GLY A CA 1
ATOM 1589 C C . GLY A 1 205 ? 1.755 -9.376 17.020 1.00 65.94 205 GLY A C 1
ATOM 1590 O O . GLY A 1 205 ? 2.835 -9.231 16.436 1.00 65.94 205 GLY A O 1
ATOM 1591 N N . PHE A 1 206 ? 0.811 -8.434 17.036 1.00 67.62 206 PHE A N 1
ATOM 1592 C CA . PHE A 1 206 ? 0.915 -7.132 16.377 1.00 67.62 206 PHE A CA 1
ATOM 1593 C C . PHE A 1 206 ? 1.765 -6.133 17.174 1.00 67.62 206 PHE A C 1
ATOM 1595 O O . PHE A 1 206 ? 2.633 -5.471 16.603 1.00 67.62 206 PHE A O 1
ATOM 1602 N N . PHE A 1 207 ? 1.583 -6.071 18.498 1.00 65.12 207 PHE A N 1
ATOM 1603 C CA . PHE A 1 207 ? 2.269 -5.112 19.373 1.00 65.12 207 PHE A CA 1
ATOM 1604 C C . PHE A 1 207 ? 3.499 -5.693 20.109 1.00 65.12 207 PHE A C 1
ATOM 1606 O O . PHE A 1 207 ? 4.243 -4.966 20.760 1.00 65.12 207 PHE A O 1
ATOM 1613 N N . HIS A 1 208 ? 3.806 -6.986 19.972 1.00 58.59 208 HIS A N 1
ATOM 1614 C CA . HIS A 1 208 ? 5.004 -7.610 20.555 1.00 58.59 208 HIS A CA 1
ATOM 1615 C C . HIS A 1 208 ? 6.265 -7.337 19.722 1.00 58.59 208 HIS A C 1
ATOM 1617 O O . HIS A 1 208 ? 7.368 -7.289 20.257 1.00 58.59 208 HIS A O 1
ATOM 1623 N N . ARG A 1 209 ? 6.151 -7.058 18.414 1.00 53.84 209 ARG A N 1
ATOM 1624 C CA . ARG A 1 209 ? 7.300 -6.592 17.591 1.00 53.84 209 ARG A CA 1
ATOM 1625 C C . ARG A 1 209 ? 7.713 -5.145 17.901 1.00 53.84 209 ARG A C 1
ATOM 1627 O O . ARG A 1 209 ? 8.564 -4.566 17.231 1.00 53.84 209 ARG A O 1
ATOM 1634 N N . SER A 1 210 ? 7.089 -4.581 18.922 1.00 49.09 210 SER A N 1
ATOM 1635 C CA . SER A 1 210 ? 6.855 -3.162 19.094 1.00 49.09 210 SER A CA 1
ATOM 1636 C C . SER A 1 210 ? 7.215 -2.734 20.528 1.00 49.09 210 SER A C 1
ATOM 1638 O O . SER A 1 210 ? 7.122 -1.575 20.870 1.00 49.09 210 SER A O 1
ATOM 1640 N N . ILE A 1 211 ? 7.743 -3.604 21.386 1.00 47.72 211 ILE A N 1
ATOM 1641 C CA . ILE A 1 211 ? 7.940 -3.359 22.837 1.00 47.72 211 ILE A CA 1
ATOM 1642 C C . ILE A 1 211 ? 8.779 -2.093 23.209 1.00 47.72 211 ILE A C 1
ATOM 1644 O O . ILE A 1 211 ? 8.859 -1.726 24.374 1.00 47.72 211 ILE A O 1
ATOM 1648 N N . LEU A 1 212 ? 9.358 -1.361 22.247 1.00 46.78 212 LEU A N 1
ATOM 1649 C CA . LEU A 1 212 ? 10.239 -0.201 22.447 1.00 46.78 212 LEU A CA 1
ATOM 1650 C C . LEU A 1 212 ? 9.728 1.154 21.880 1.00 46.78 212 LEU A C 1
ATOM 1652 O O . LEU A 1 212 ? 10.512 2.100 21.807 1.00 46.78 212 LEU A O 1
ATOM 1656 N N . GLY A 1 213 ? 8.467 1.274 21.435 1.00 50.56 213 GLY A N 1
ATOM 1657 C CA . GLY A 1 213 ? 7.921 2.488 20.781 1.00 50.56 213 GLY A CA 1
ATOM 1658 C C . GLY A 1 213 ? 6.750 3.167 21.514 1.00 50.56 213 GLY A C 1
ATOM 1659 O O . GLY A 1 213 ? 6.140 2.578 22.394 1.00 50.56 213 GLY A O 1
ATOM 1660 N N . SER A 1 214 ? 6.431 4.418 21.159 1.00 52.41 214 SER A N 1
ATOM 1661 C CA . SER A 1 214 ? 5.224 5.125 21.627 1.00 52.41 214 SER A CA 1
ATOM 1662 C C . SER A 1 214 ? 4.024 4.716 20.762 1.00 52.41 214 SER A C 1
ATOM 1664 O O . SER A 1 214 ? 4.019 5.009 19.567 1.00 52.41 214 SER A O 1
ATOM 1666 N N . TYR A 1 215 ? 3.052 4.018 21.361 1.00 62.25 215 TYR A N 1
ATOM 1667 C CA . TYR A 1 215 ? 1.874 3.413 20.704 1.00 62.25 215 TYR A CA 1
ATOM 1668 C C . TYR A 1 215 ? 0.594 4.238 20.796 1.00 62.25 215 TYR A C 1
ATOM 1670 O O . TYR A 1 215 ? -0.453 3.776 20.352 1.00 62.25 215 TYR A O 1
ATOM 1678 N N . GLU A 1 216 ? 0.643 5.420 21.407 1.00 68.06 216 GLU A N 1
ATOM 1679 C CA . GLU A 1 216 ? -0.582 6.107 21.806 1.00 68.06 216 GLU A CA 1
ATOM 1680 C C . GLU A 1 216 ? -1.439 6.500 20.589 1.00 68.06 216 GLU A C 1
ATOM 1682 O O . GLU A 1 216 ? -1.042 7.314 19.746 1.00 68.06 216 GLU A O 1
ATOM 1687 N N . GLY A 1 217 ? -2.630 5.909 20.510 1.00 77.25 217 GLY A N 1
ATOM 1688 C CA . GLY A 1 217 ? -3.667 6.204 19.533 1.00 77.25 217 GLY A CA 1
ATOM 1689 C C . GLY A 1 217 ? -3.759 5.247 18.344 1.00 77.25 217 GLY A C 1
ATOM 1690 O O . GLY A 1 217 ? -4.787 5.264 17.680 1.00 77.25 217 GLY A O 1
ATOM 1691 N N . GLU A 1 218 ? -2.764 4.402 18.049 1.00 81.06 218 GLU A N 1
ATOM 1692 C CA . GLU A 1 218 ? -2.846 3.502 16.877 1.00 81.06 218 GLU A CA 1
ATOM 1693 C C . GLU A 1 218 ? -3.911 2.414 17.061 1.00 81.06 218 GLU A C 1
ATOM 1695 O O . GLU A 1 218 ? -4.691 2.140 16.149 1.00 81.06 218 GLU A O 1
ATOM 1700 N N . LEU A 1 219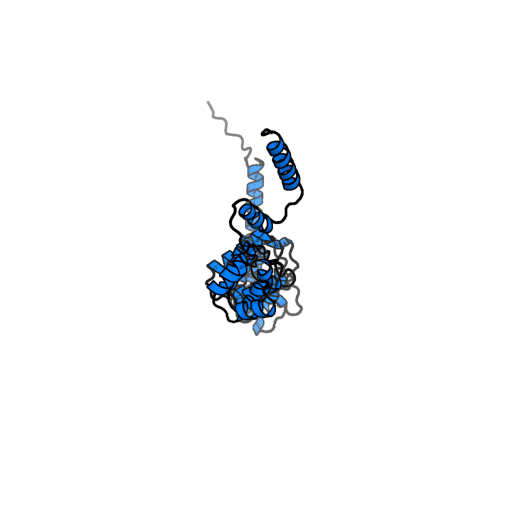 ? -3.981 1.823 18.257 1.00 83.44 219 LEU A N 1
ATOM 1701 C CA . LEU A 1 219 ? -5.025 0.857 18.586 1.00 83.44 219 LEU A CA 1
ATOM 1702 C C . LEU A 1 219 ? -6.400 1.533 18.589 1.00 83.44 219 LEU A C 1
ATOM 1704 O O . LEU A 1 219 ? -7.365 0.968 18.073 1.00 83.44 219 LEU A O 1
ATOM 1708 N N . CYS A 1 220 ? -6.469 2.747 19.140 1.00 86.94 220 CYS A N 1
ATOM 1709 C CA . CYS A 1 220 ? -7.695 3.531 19.175 1.00 86.94 220 CYS A CA 1
ATOM 1710 C C . CYS A 1 220 ? -8.233 3.807 17.762 1.00 86.94 220 CYS A C 1
ATOM 1712 O O . CYS A 1 220 ? -9.411 3.573 17.481 1.00 86.94 220 CYS A O 1
ATOM 1714 N N . ASP A 1 221 ? -7.356 4.253 16.861 1.00 89.94 221 ASP A N 1
ATOM 1715 C CA . ASP A 1 221 ? -7.673 4.517 15.460 1.00 89.94 221 ASP A CA 1
ATOM 1716 C C . ASP A 1 221 ? -8.185 3.246 14.762 1.00 89.94 221 ASP A C 1
ATOM 1718 O O . ASP A 1 221 ? -9.271 3.255 14.187 1.00 89.94 221 ASP A O 1
ATOM 1722 N N . LEU A 1 222 ? -7.463 2.123 14.879 1.00 89.44 222 LEU A N 1
ATOM 1723 C CA . LEU A 1 222 ? -7.844 0.853 14.249 1.00 89.44 222 LEU A CA 1
ATOM 1724 C C . LEU A 1 222 ? -9.211 0.344 14.716 1.00 89.44 222 LEU A C 1
ATOM 1726 O O . LEU A 1 222 ? -10.025 -0.071 13.888 1.00 89.44 222 LEU A O 1
ATOM 1730 N N . LEU A 1 223 ? -9.476 0.387 16.024 1.00 90.31 223 LEU A N 1
ATOM 1731 C CA . LEU A 1 223 ? -10.772 0.001 16.584 1.00 90.31 223 LEU A CA 1
ATOM 1732 C C . LEU A 1 223 ? -11.891 0.914 16.070 1.00 90.31 223 LEU A C 1
ATOM 1734 O O . LEU A 1 223 ? -12.939 0.420 15.658 1.00 90.31 223 LEU A O 1
ATOM 1738 N N . THR A 1 224 ? -11.647 2.227 16.029 1.00 91.81 224 THR A N 1
ATOM 1739 C CA . THR A 1 224 ? -12.611 3.219 15.525 1.00 91.81 224 THR A CA 1
ATOM 1740 C C . THR A 1 224 ? -12.891 3.029 14.032 1.00 91.81 224 THR A C 1
ATOM 1742 O O . THR A 1 224 ? -14.023 3.197 13.589 1.00 91.81 224 THR A O 1
ATOM 1745 N N . TRP A 1 225 ? -11.890 2.619 13.251 1.00 92.88 225 TRP A N 1
ATOM 1746 C CA . TRP A 1 225 ? -12.050 2.282 11.833 1.00 92.88 225 TRP A CA 1
ATOM 1747 C C . TRP A 1 225 ? -12.696 0.910 11.601 1.00 92.88 225 TRP A C 1
ATOM 1749 O O . TRP A 1 225 ? -12.986 0.563 10.459 1.00 92.88 225 TRP A O 1
ATOM 1759 N N . GLY A 1 226 ? -12.941 0.125 12.656 1.00 90.94 226 GLY A N 1
ATOM 1760 C CA . GLY A 1 226 ? -13.665 -1.142 12.571 1.00 90.94 226 GLY A CA 1
ATOM 1761 C C . GLY A 1 226 ? -12.801 -2.394 12.423 1.00 90.94 226 GLY A C 1
ATOM 1762 O O . GLY A 1 226 ? -13.343 -3.468 12.146 1.00 90.94 226 GLY A O 1
ATOM 1763 N N . GLN A 1 227 ? -11.484 -2.286 12.617 1.00 90.81 227 GLN A N 1
ATOM 1764 C CA . GLN A 1 227 ? -10.569 -3.426 12.608 1.00 90.81 227 GLN A CA 1
ATOM 1765 C C . GLN A 1 227 ? -10.884 -4.375 13.769 1.00 90.81 227 GLN A C 1
ATOM 1767 O O . GLN A 1 227 ? -10.928 -3.980 14.933 1.00 90.81 227 GLN A O 1
ATOM 1772 N N . LYS A 1 228 ? -11.034 -5.666 13.463 1.00 89.38 228 LYS A N 1
ATOM 1773 C CA . LYS A 1 228 ? -11.195 -6.706 14.489 1.00 89.38 228 LYS A CA 1
ATOM 1774 C C . LYS A 1 228 ? -9.854 -6.987 15.159 1.00 89.38 228 LYS A C 1
ATOM 1776 O O . LYS A 1 228 ? -8.862 -7.237 14.467 1.00 89.38 228 LYS A O 1
ATOM 1781 N N . ILE A 1 229 ? -9.825 -6.950 16.488 1.00 84.62 229 ILE A N 1
ATOM 1782 C CA . ILE A 1 229 ? -8.620 -7.174 17.289 1.00 84.62 229 ILE A CA 1
ATOM 1783 C C . ILE A 1 229 ? -8.934 -8.201 18.371 1.00 84.62 229 ILE A C 1
ATOM 1785 O O . ILE A 1 229 ? -9.842 -8.009 19.178 1.00 84.62 229 ILE A O 1
ATOM 1789 N N . ASP A 1 230 ? -8.163 -9.283 18.377 1.00 84.19 230 ASP A N 1
ATOM 1790 C CA . ASP A 1 230 ? -8.284 -10.359 19.349 1.00 84.19 230 ASP A CA 1
ATOM 1791 C C . ASP A 1 230 ? -7.350 -10.060 20.525 1.00 84.19 230 ASP A C 1
ATOM 1793 O O . ASP A 1 230 ? -6.121 -10.009 20.380 1.00 84.19 230 ASP A O 1
ATOM 1797 N N . PHE A 1 231 ? -7.949 -9.862 21.698 1.00 75.38 231 PHE A N 1
ATOM 1798 C CA . PHE A 1 231 ? -7.240 -9.590 22.951 1.00 75.38 231 PHE A CA 1
ATOM 1799 C C . PHE A 1 231 ? -6.885 -10.864 23.732 1.00 75.38 231 PHE A C 1
ATOM 1801 O O . PHE A 1 231 ? -6.193 -10.795 24.745 1.00 75.38 231 PHE A O 1
ATOM 1808 N N . GLU A 1 232 ? -7.340 -12.030 23.268 1.00 65.25 232 GLU A N 1
ATOM 1809 C CA . GLU A 1 232 ? -7.088 -13.312 23.923 1.00 65.25 232 GLU A CA 1
ATOM 1810 C C . GLU A 1 232 ? -5.611 -13.718 23.770 1.00 65.25 232 GLU A C 1
ATOM 1812 O O . GLU A 1 232 ? -5.141 -14.083 22.689 1.00 65.25 232 GLU A O 1
ATOM 1817 N N . HIS A 1 233 ? -4.858 -13.647 24.872 1.00 60.88 233 HIS A N 1
ATOM 1818 C CA . HIS A 1 233 ? -3.512 -14.207 24.975 1.00 60.88 233 HIS A CA 1
ATOM 1819 C C . HIS A 1 233 ? -3.245 -14.692 26.411 1.00 60.88 233 HIS A C 1
ATOM 1821 O O . HIS A 1 233 ? -3.544 -13.955 27.351 1.00 60.88 233 HIS A O 1
ATOM 1827 N N . PRO A 1 234 ? -2.615 -15.868 26.618 1.00 56.00 234 PRO A N 1
ATOM 1828 C CA . PRO A 1 234 ? -2.404 -16.464 27.949 1.00 56.00 234 PRO A CA 1
ATOM 1829 C C . PRO A 1 234 ? -1.573 -15.619 28.935 1.00 56.00 234 PRO A C 1
ATOM 1831 O O . PRO A 1 234 ? -1.545 -15.917 30.122 1.00 56.00 234 PRO A O 1
ATOM 1834 N N . HIS A 1 235 ? -0.918 -14.557 28.461 1.00 58.16 235 HIS A N 1
ATOM 1835 C CA . HIS A 1 235 ? -0.139 -13.617 29.280 1.00 58.16 235 HIS A CA 1
ATOM 1836 C C . HIS A 1 235 ? -0.725 -12.199 29.305 1.00 58.16 235 HIS A C 1
ATOM 1838 O O . HIS A 1 235 ? -0.078 -11.286 29.803 1.00 58.16 235 HIS A O 1
ATOM 1844 N N . PHE A 1 236 ? -1.918 -11.976 28.742 1.00 59.81 236 PHE A N 1
ATOM 1845 C CA . PHE A 1 236 ? -2.546 -10.655 28.800 1.00 59.81 236 PHE A CA 1
ATOM 1846 C C . PHE A 1 236 ? -3.027 -10.335 30.219 1.00 59.81 236 PHE A C 1
ATOM 1848 O O . PHE A 1 236 ? -2.900 -9.199 30.673 1.00 59.81 236 PHE A O 1
ATOM 1855 N N . ASP A 1 237 ? -3.525 -11.334 30.951 1.00 60.97 237 ASP A N 1
ATOM 1856 C CA . ASP A 1 237 ? -4.013 -11.155 32.320 1.00 60.97 237 ASP A CA 1
ATOM 1857 C C . ASP A 1 237 ? -2.874 -10.953 33.325 1.00 60.97 237 ASP A C 1
ATOM 1859 O O . ASP A 1 237 ? -2.972 -10.044 34.153 1.00 60.97 237 ASP A O 1
ATOM 1863 N N . ASP A 1 238 ? -1.765 -11.683 33.163 1.00 66.44 238 ASP A N 1
ATOM 1864 C CA . ASP A 1 238 ? -0.561 -11.586 34.001 1.00 66.44 238 ASP A CA 1
ATOM 1865 C C . ASP A 1 238 ? 0.726 -11.478 33.147 1.00 66.44 238 ASP A C 1
ATOM 1867 O O . ASP A 1 238 ? 1.428 -12.472 32.924 1.00 66.44 238 ASP A O 1
ATOM 1871 N N . PRO A 1 239 ? 1.011 -10.291 32.574 1.00 63.66 239 PRO A N 1
ATOM 1872 C CA . PRO A 1 239 ? 2.194 -10.079 31.750 1.00 63.66 239 P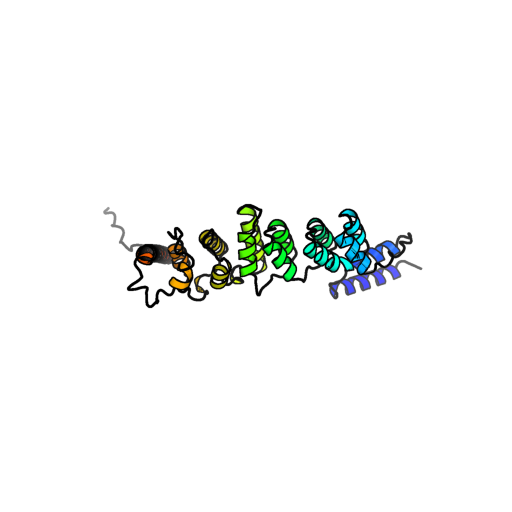RO A CA 1
ATOM 1873 C C . PRO A 1 239 ? 3.460 -9.915 32.614 1.00 63.66 239 PRO A C 1
ATOM 1875 O O . PRO A 1 239 ? 3.379 -9.382 33.726 1.00 63.66 239 PRO A O 1
ATOM 1878 N N . PRO A 1 240 ? 4.652 -10.278 32.095 1.00 63.78 240 PRO A N 1
ATOM 1879 C CA . PRO A 1 240 ? 5.924 -9.930 32.735 1.00 63.78 240 PRO A CA 1
ATOM 1880 C C . PRO A 1 240 ? 6.008 -8.422 33.040 1.00 63.78 240 PRO A C 1
ATOM 1882 O O . PRO A 1 240 ? 5.399 -7.618 32.335 1.00 63.78 240 PRO A O 1
ATOM 1885 N N . GLU A 1 241 ? 6.752 -8.020 34.076 1.00 64.00 241 GLU A N 1
ATOM 1886 C CA . GLU A 1 241 ? 6.859 -6.617 34.541 1.00 64.00 241 GLU A CA 1
ATOM 1887 C C . GLU A 1 241 ? 7.143 -5.616 33.406 1.00 64.00 241 GLU A C 1
ATOM 1889 O O . GLU A 1 241 ? 6.461 -4.606 33.245 1.00 64.00 241 GLU A O 1
ATOM 1894 N N . ASP A 1 242 ? 8.085 -5.969 32.544 1.00 59.59 242 ASP A N 1
ATOM 1895 C CA . ASP A 1 242 ? 8.523 -5.268 31.338 1.00 59.59 242 ASP A CA 1
ATOM 1896 C C . ASP A 1 242 ? 7.418 -5.075 30.275 1.00 59.59 242 ASP A C 1
ATOM 1898 O O . ASP A 1 242 ? 7.549 -4.244 29.377 1.00 59.59 242 ASP A O 1
ATOM 1902 N N . HIS A 1 243 ? 6.286 -5.765 30.414 1.00 61.19 243 HIS A N 1
ATOM 1903 C CA . HIS A 1 243 ? 5.121 -5.681 29.533 1.00 61.19 243 HIS A CA 1
ATOM 1904 C C . HIS A 1 243 ? 3.898 -5.011 30.193 1.00 61.19 243 HIS A C 1
ATOM 1906 O O . HIS A 1 243 ? 2.910 -4.734 29.506 1.00 61.19 243 HIS A O 1
ATOM 1912 N N . LYS A 1 244 ? 3.936 -4.690 31.498 1.00 62.47 244 LYS A N 1
ATOM 1913 C CA . LYS A 1 244 ? 2.800 -4.075 32.220 1.00 62.47 244 LYS A CA 1
ATOM 1914 C C . LYS A 1 244 ? 2.468 -2.662 31.740 1.00 62.47 244 LYS A C 1
ATOM 1916 O O . LYS A 1 244 ? 1.290 -2.327 31.619 1.00 62.47 244 LYS A O 1
ATOM 1921 N N . LEU A 1 245 ? 3.482 -1.854 31.409 1.00 60.28 245 LEU A N 1
ATOM 1922 C CA . LEU A 1 245 ? 3.283 -0.512 30.842 1.00 60.28 245 LEU A CA 1
ATOM 1923 C C . LEU A 1 245 ? 2.511 -0.585 29.509 1.00 60.28 245 LEU A C 1
ATOM 1925 O O . LEU A 1 245 ? 1.625 0.227 29.256 1.00 60.28 245 LEU A O 1
ATOM 1929 N N . ASN A 1 246 ? 2.779 -1.617 28.703 1.00 68.62 246 ASN A N 1
ATOM 1930 C CA . ASN A 1 246 ? 2.116 -1.834 27.416 1.00 68.62 246 ASN A CA 1
ATOM 1931 C C . ASN A 1 246 ? 0.643 -2.224 27.593 1.00 68.62 246 ASN A C 1
ATOM 1933 O O . ASN A 1 246 ? -0.208 -1.755 26.841 1.00 68.62 246 ASN A O 1
ATOM 1937 N N . LYS A 1 247 ? 0.316 -3.020 28.622 1.00 73.38 247 LYS A N 1
ATOM 1938 C CA . LYS A 1 247 ? -1.075 -3.372 28.949 1.00 73.38 247 LYS A CA 1
ATOM 1939 C C . LYS A 1 247 ? -1.915 -2.136 29.283 1.00 73.38 247 LYS A C 1
ATOM 1941 O O . LYS A 1 247 ? -3.036 -2.029 28.800 1.00 73.38 247 LYS A O 1
ATOM 1946 N N . LEU A 1 248 ? -1.377 -1.195 30.063 1.00 74.56 248 LEU A N 1
ATOM 1947 C CA . LEU A 1 248 ? -2.089 0.041 30.417 1.00 74.56 248 LEU A CA 1
ATOM 1948 C C . LEU A 1 248 ? -2.388 0.911 29.191 1.00 74.56 248 LEU A C 1
ATOM 1950 O O . LEU A 1 248 ? -3.500 1.416 29.065 1.00 74.56 248 LEU A O 1
ATOM 1954 N N . VAL A 1 249 ? -1.429 1.048 28.270 1.00 75.38 249 VAL A N 1
ATOM 1955 C CA . VAL A 1 249 ? -1.630 1.790 27.013 1.00 75.38 249 VAL A CA 1
ATOM 1956 C C . VAL A 1 249 ? -2.709 1.127 26.155 1.00 75.38 249 VAL A C 1
ATOM 1958 O O . VAL A 1 249 ? -3.606 1.813 25.678 1.00 75.38 249 VAL A O 1
ATOM 1961 N N . ILE A 1 250 ? -2.670 -0.202 26.018 1.00 77.81 250 ILE A N 1
ATOM 1962 C CA . ILE A 1 250 ? -3.674 -0.971 25.266 1.00 77.81 250 ILE A CA 1
ATOM 1963 C C . ILE A 1 250 ? -5.077 -0.789 25.861 1.00 77.81 250 ILE A C 1
ATOM 1965 O O . ILE A 1 250 ? -6.031 -0.580 25.117 1.00 77.81 250 ILE A O 1
ATOM 1969 N N . ILE A 1 251 ? -5.214 -0.858 27.190 1.00 80.69 251 ILE A N 1
ATOM 1970 C CA . ILE A 1 251 ? -6.502 -0.660 27.871 1.00 80.69 251 ILE A CA 1
ATOM 1971 C C . ILE A 1 251 ? -7.014 0.765 27.640 1.00 80.69 251 ILE A C 1
ATOM 1973 O O . ILE A 1 251 ? -8.151 0.932 27.217 1.00 80.69 251 ILE A O 1
ATOM 1977 N N . ASN A 1 252 ? -6.167 1.775 27.846 1.00 83.50 252 ASN A N 1
ATOM 1978 C CA . ASN A 1 252 ? -6.543 3.176 27.667 1.00 83.50 252 ASN A CA 1
ATOM 1979 C C . ASN A 1 252 ? -6.985 3.480 26.224 1.00 83.50 252 ASN A C 1
ATOM 1981 O O . ASN A 1 252 ? -7.998 4.138 26.012 1.00 83.50 252 ASN A O 1
ATOM 1985 N N . ASP A 1 253 ? -6.260 2.982 25.220 1.00 84.62 253 ASP A N 1
ATOM 1986 C CA . ASP A 1 253 ? -6.639 3.157 23.813 1.00 84.62 253 ASP A CA 1
ATOM 1987 C C . ASP A 1 253 ? -7.941 2.427 23.468 1.00 84.62 253 ASP A C 1
ATOM 1989 O O . ASP A 1 253 ? -8.755 2.948 22.704 1.00 84.62 253 ASP A O 1
ATOM 1993 N N . LYS A 1 254 ? -8.160 1.239 24.045 1.00 85.31 254 LYS A N 1
ATOM 1994 C CA . LYS A 1 254 ? -9.411 0.495 23.883 1.00 85.31 254 LYS A CA 1
ATOM 1995 C C . LYS A 1 254 ? -10.595 1.271 24.464 1.00 85.31 254 LYS A C 1
ATOM 1997 O O . LYS A 1 254 ? -11.587 1.456 23.767 1.00 85.31 254 LYS A O 1
ATOM 2002 N N . GLU A 1 255 ? -10.481 1.753 25.699 1.00 88.94 255 GLU A N 1
ATOM 2003 C CA . GLU A 1 255 ? -11.532 2.536 26.365 1.00 88.94 255 GLU A CA 1
ATOM 2004 C C . GLU A 1 255 ? -11.835 3.839 25.608 1.00 88.94 255 GLU A C 1
ATOM 2006 O O . GLU A 1 255 ? -12.999 4.186 25.403 1.00 88.94 255 GLU A O 1
ATOM 2011 N N . LYS A 1 256 ? -10.797 4.537 25.122 1.00 89.38 256 LYS A N 1
ATOM 2012 C CA . LYS A 1 256 ? -10.955 5.725 24.268 1.00 89.38 256 LYS A CA 1
ATOM 2013 C C . LYS A 1 256 ? -11.709 5.404 22.976 1.00 89.38 256 LYS A C 1
ATOM 2015 O O . LYS A 1 256 ? -12.616 6.149 22.613 1.00 89.38 256 LYS A O 1
ATOM 2020 N N . ALA A 1 257 ? -11.370 4.308 22.297 1.00 89.00 257 ALA A N 1
ATOM 2021 C CA . ALA A 1 257 ? -12.067 3.906 21.078 1.00 89.00 257 ALA A CA 1
ATOM 2022 C C . ALA A 1 257 ? -13.532 3.554 21.342 1.00 89.00 257 ALA A C 1
ATOM 2024 O O . ALA A 1 257 ? -14.406 4.000 20.606 1.00 89.00 257 ALA A O 1
ATOM 2025 N N . GLU A 1 258 ? -13.817 2.793 22.400 1.00 91.19 258 GLU A N 1
ATOM 2026 C CA . GLU A 1 258 ? -15.188 2.443 22.788 1.00 91.19 258 GLU A CA 1
ATOM 2027 C C . GLU A 1 258 ? -16.036 3.696 23.039 1.00 91.19 258 GLU A C 1
ATOM 2029 O O . GLU A 1 258 ? -17.169 3.781 22.557 1.00 91.19 258 GLU A O 1
ATOM 2034 N N . LEU A 1 259 ? -15.466 4.700 23.715 1.00 92.19 259 LEU A N 1
ATOM 2035 C CA . LEU A 1 259 ? -16.110 5.995 23.911 1.00 92.19 259 LEU A CA 1
ATOM 2036 C C . LEU A 1 259 ? -16.376 6.709 22.576 1.00 92.19 259 LEU A C 1
ATOM 2038 O O . LEU A 1 259 ? -17.509 7.111 22.316 1.00 92.19 259 LEU A O 1
ATOM 2042 N N . MET A 1 260 ? -15.369 6.823 21.704 1.00 92.31 260 MET A N 1
ATOM 2043 C CA . MET A 1 260 ? -15.510 7.490 20.401 1.00 92.31 260 MET A CA 1
ATOM 2044 C C . MET A 1 260 ? -16.547 6.805 19.502 1.00 92.31 260 MET A C 1
ATOM 2046 O O . MET A 1 260 ? -17.348 7.476 18.851 1.00 92.31 260 MET A O 1
ATOM 2050 N N . ILE A 1 261 ? -16.569 5.472 19.484 1.00 91.31 261 ILE A N 1
ATOM 2051 C CA . ILE A 1 261 ? -17.550 4.682 18.733 1.00 91.31 261 ILE A CA 1
ATOM 2052 C C . ILE A 1 261 ? -18.960 4.935 19.279 1.00 91.31 261 ILE A C 1
ATOM 2054 O O . ILE A 1 261 ? -19.898 5.124 18.498 1.00 91.31 261 ILE A O 1
ATOM 2058 N N . ALA A 1 262 ? -19.129 4.979 20.605 1.00 92.00 262 ALA A N 1
ATOM 2059 C CA . ALA A 1 262 ? -20.416 5.279 21.227 1.00 92.00 262 ALA A CA 1
ATOM 2060 C C . ALA A 1 262 ? -20.907 6.693 20.870 1.00 92.00 262 ALA A C 1
ATOM 2062 O O . ALA A 1 262 ? -22.071 6.862 20.498 1.00 92.00 262 ALA A O 1
ATOM 2063 N N . GLU A 1 263 ? -20.023 7.692 20.907 1.00 92.56 263 GLU A N 1
ATOM 2064 C CA . GLU A 1 263 ? -20.330 9.076 20.525 1.00 92.56 263 GLU A CA 1
ATOM 2065 C C . GLU A 1 263 ? -20.728 9.195 19.046 1.00 92.56 263 GLU A C 1
ATOM 2067 O O . GLU A 1 263 ? -21.750 9.807 18.724 1.00 92.56 263 GLU A O 1
ATOM 2072 N N . GLN A 1 264 ? -19.976 8.565 18.139 1.00 90.19 264 GLN A N 1
ATOM 2073 C CA . GLN A 1 264 ? -20.292 8.541 16.705 1.00 90.19 264 GLN A CA 1
ATOM 2074 C C . GLN A 1 264 ? -21.619 7.833 16.416 1.00 90.19 264 GLN A C 1
ATOM 2076 O O . GLN A 1 264 ? -22.408 8.291 15.582 1.00 90.19 264 GLN A O 1
ATOM 2081 N N . THR A 1 265 ? -21.893 6.735 17.123 1.00 90.69 265 THR A N 1
ATOM 2082 C CA . THR A 1 265 ? -23.152 5.993 17.001 1.00 90.69 265 THR A CA 1
ATOM 2083 C C . THR A 1 265 ? -24.325 6.848 17.470 1.00 90.69 265 THR A C 1
ATOM 2085 O O . THR A 1 265 ? -25.324 6.964 16.760 1.00 90.69 265 THR A O 1
ATOM 2088 N N . ALA A 1 266 ? -24.195 7.512 18.622 1.00 90.56 266 ALA A N 1
ATOM 2089 C CA . ALA A 1 266 ? -25.213 8.421 19.137 1.00 90.56 266 ALA A CA 1
ATOM 2090 C C . ALA A 1 266 ? -25.477 9.594 18.176 1.00 90.56 266 ALA A C 1
ATOM 2092 O O . ALA A 1 266 ? -26.633 9.915 17.896 1.00 90.56 266 ALA A O 1
ATOM 2093 N N . ALA A 1 267 ? -24.423 10.196 17.614 1.00 90.56 267 ALA A N 1
ATOM 2094 C CA . ALA A 1 267 ? -24.547 11.256 16.616 1.00 90.56 267 ALA A CA 1
ATOM 2095 C C . ALA A 1 267 ? -25.263 10.774 15.341 1.00 90.56 267 ALA A C 1
ATOM 2097 O O . ALA A 1 267 ? -26.164 11.452 14.847 1.00 90.56 267 ALA A O 1
ATOM 2098 N N . SER A 1 268 ? -24.918 9.582 14.848 1.00 90.50 268 SER A N 1
ATOM 2099 C CA . SER A 1 268 ? -25.538 8.987 13.656 1.00 90.50 268 SER A CA 1
ATOM 2100 C C . SER A 1 268 ? -27.021 8.672 13.872 1.00 90.50 268 SER A C 1
ATOM 2102 O O . SER A 1 268 ? -27.842 8.948 13.000 1.00 90.50 268 SER A O 1
ATOM 2104 N N . ILE A 1 269 ? -27.386 8.148 15.049 1.00 89.06 269 ILE A N 1
ATOM 2105 C CA . ILE A 1 269 ? -28.786 7.911 15.429 1.00 89.06 269 ILE A CA 1
ATOM 2106 C C . ILE A 1 269 ? -29.556 9.233 15.478 1.00 89.06 269 ILE A C 1
ATOM 2108 O O . ILE A 1 269 ? -30.638 9.327 14.905 1.00 89.06 269 ILE A O 1
ATOM 2112 N N . ASN A 1 270 ? -28.999 10.265 16.115 1.00 87.50 270 ASN A N 1
ATOM 2113 C CA . ASN A 1 270 ? -29.644 11.576 16.199 1.00 87.50 270 ASN A CA 1
ATOM 2114 C C . ASN A 1 270 ? -29.870 12.200 14.817 1.00 87.50 270 ASN A C 1
ATOM 2116 O O . AS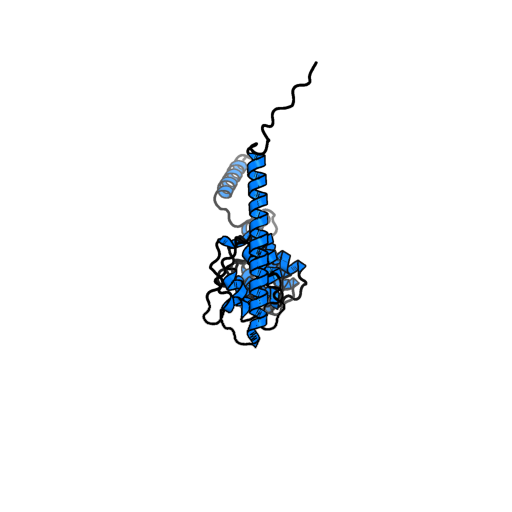N A 1 270 ? -30.941 12.754 14.567 1.00 87.50 270 ASN A O 1
ATOM 2120 N N . GLN A 1 271 ? -28.900 12.072 13.909 1.00 88.81 271 GLN A N 1
ATOM 2121 C CA . GLN A 1 271 ? -29.050 12.528 12.529 1.00 88.81 271 GLN A CA 1
ATOM 2122 C C . GLN A 1 271 ? -30.156 11.752 11.802 1.00 88.81 271 GLN A C 1
ATOM 2124 O O . GLN A 1 271 ? -31.037 12.364 11.205 1.00 88.81 271 GLN A O 1
ATOM 2129 N N . ALA A 1 272 ? -30.174 10.421 11.915 1.00 87.62 272 ALA A N 1
ATOM 2130 C CA . ALA A 1 272 ? -31.205 9.589 11.296 1.00 87.62 272 ALA A CA 1
ATOM 2131 C C . ALA A 1 272 ? -32.615 9.899 11.832 1.00 87.62 272 ALA A C 1
ATOM 2133 O O . ALA A 1 272 ? -33.579 9.935 11.066 1.00 87.62 272 ALA A O 1
ATOM 2134 N N . LEU A 1 273 ? -32.745 10.164 13.137 1.00 87.31 273 LEU A N 1
ATOM 2135 C CA . LEU A 1 273 ? -34.001 10.603 13.748 1.00 87.31 273 LEU A CA 1
ATOM 2136 C C . LEU A 1 273 ? -34.447 11.968 13.208 1.00 87.31 273 LEU A C 1
ATOM 2138 O O . LEU A 1 273 ? -35.638 12.165 12.956 1.00 87.31 273 LEU A O 1
ATOM 2142 N N . ALA A 1 274 ? -33.509 12.901 13.018 1.00 86.50 274 ALA A N 1
ATOM 2143 C CA . ALA A 1 274 ? -33.797 14.216 12.456 1.00 86.50 274 ALA A CA 1
ATOM 2144 C C . ALA A 1 274 ? -34.238 14.128 10.988 1.00 86.50 274 ALA A C 1
ATOM 2146 O O . ALA A 1 274 ? -35.242 14.736 10.617 1.00 86.50 274 ALA A O 1
ATOM 2147 N N . ASP A 1 275 ? -33.551 13.320 10.179 1.00 87.81 275 ASP A N 1
ATOM 2148 C CA . ASP A 1 275 ? -33.880 13.100 8.766 1.00 87.81 275 ASP A CA 1
ATOM 2149 C C . ASP A 1 275 ? -35.243 12.406 8.594 1.00 87.81 275 ASP A C 1
ATOM 2151 O O . ASP A 1 275 ? -35.976 12.685 7.645 1.00 87.81 275 ASP A O 1
ATOM 2155 N N . ALA A 1 276 ? -35.625 11.547 9.544 1.00 85.25 276 ALA A N 1
ATOM 2156 C CA . ALA A 1 276 ? -36.945 10.923 9.599 1.00 85.25 276 ALA A CA 1
ATOM 2157 C C . ALA A 1 276 ? -38.060 11.869 10.096 1.00 85.25 276 ALA A C 1
ATOM 2159 O O . ALA A 1 276 ? -39.221 11.463 10.158 1.00 85.25 276 ALA A O 1
ATOM 2160 N N . GLY A 1 277 ? -37.734 13.111 10.475 1.00 75.25 277 GLY A N 1
ATOM 2161 C CA . GLY A 1 277 ? -38.688 14.078 11.025 1.00 75.25 277 GLY A CA 1
ATOM 2162 C C . GLY A 1 277 ? -39.215 13.718 12.419 1.00 75.25 277 GLY A C 1
ATOM 2163 O O . GLY A 1 277 ? -40.187 14.314 12.875 1.00 75.25 277 GLY A O 1
ATOM 2164 N N . LEU A 1 278 ? -38.584 12.761 13.107 1.00 69.19 278 LEU A N 1
ATOM 2165 C CA . LEU A 1 278 ? -39.010 12.229 14.408 1.00 69.19 278 LEU A CA 1
ATOM 2166 C C . LEU A 1 278 ? -38.454 13.023 15.602 1.00 69.19 278 LEU A C 1
ATOM 2168 O O . LEU A 1 278 ? -38.702 12.663 16.748 1.00 69.19 278 LEU A O 1
ATOM 2172 N N . THR A 1 279 ? -37.701 14.097 15.352 1.00 63.38 279 THR A N 1
ATOM 2173 C CA . THR A 1 279 ? -37.144 14.982 16.391 1.00 63.38 279 THR A CA 1
ATOM 2174 C C . THR A 1 279 ? -38.023 16.194 16.696 1.00 63.38 279 THR A C 1
ATOM 2176 O O . THR A 1 279 ? -37.648 17.025 17.524 1.00 63.38 279 THR A O 1
ATOM 2179 N N . GLN A 1 280 ? -39.188 16.326 16.049 1.00 60.00 280 GLN A N 1
ATOM 2180 C CA . GLN A 1 280 ? -40.156 17.351 16.424 1.00 60.00 280 GLN A CA 1
ATOM 2181 C C . GLN A 1 280 ? -40.892 16.913 17.690 1.00 60.00 280 GLN A C 1
ATOM 2183 O O . GLN A 1 280 ? -41.734 16.021 17.661 1.00 60.00 280 GLN A O 1
ATOM 2188 N N . ASP A 1 281 ? -40.578 17.579 18.800 1.00 56.38 281 ASP A N 1
ATOM 2189 C CA . ASP A 1 281 ? -41.458 17.626 19.961 1.00 56.38 281 ASP A CA 1
ATOM 2190 C C . ASP A 1 281 ? -42.833 18.129 19.495 1.00 56.38 281 ASP A C 1
ATOM 2192 O O . ASP A 1 281 ? -43.012 19.321 19.224 1.00 56.38 281 ASP A O 1
ATOM 2196 N N . ASP A 1 282 ? -43.817 17.230 19.450 1.00 55.06 282 ASP A N 1
ATOM 2197 C CA . ASP A 1 282 ? -45.254 17.519 19.371 1.00 55.06 282 ASP A CA 1
ATOM 2198 C C . ASP A 1 282 ? -45.734 18.213 20.665 1.00 55.06 282 ASP A C 1
ATOM 2200 O O . ASP A 1 282 ? -46.729 17.844 21.294 1.00 55.06 282 ASP A O 1
ATOM 2204 N N . THR A 1 283 ? -45.021 19.243 21.118 1.00 58.19 283 THR A N 1
ATOM 2205 C CA . THR A 1 283 ? -45.505 20.093 22.198 1.00 58.19 283 THR A CA 1
ATOM 2206 C C . THR A 1 283 ? -46.559 21.041 21.623 1.00 58.19 283 THR A C 1
ATOM 2208 O O . THR A 1 283 ? -46.273 21.842 20.725 1.00 58.19 283 THR A O 1
ATOM 2211 N N . PRO A 1 284 ? -47.818 20.979 22.100 1.00 54.16 284 PRO A N 1
ATOM 2212 C CA . PRO A 1 284 ? -48.875 21.809 21.554 1.00 54.16 284 PRO A CA 1
ATOM 2213 C C . PRO A 1 284 ? -48.559 23.279 21.841 1.00 54.16 284 PRO A C 1
ATOM 2215 O O . PRO A 1 284 ? -48.432 23.688 22.996 1.00 54.16 284 PRO A O 1
ATOM 2218 N N . LYS A 1 285 ? -48.446 24.090 20.778 1.00 56.09 285 LYS A N 1
ATOM 2219 C CA . LYS A 1 285 ? -48.240 25.543 20.886 1.00 56.09 285 LYS A CA 1
ATOM 2220 C C . LYS A 1 285 ? -49.290 26.147 21.832 1.00 56.09 285 LYS A C 1
ATOM 2222 O O . LYS A 1 285 ? -50.487 25.919 21.622 1.00 56.09 285 LYS A O 1
ATOM 2227 N N . PRO A 1 286 ? -48.895 26.949 22.838 1.00 54.06 286 PRO A N 1
ATOM 2228 C CA . PRO A 1 286 ? -49.854 27.555 23.749 1.00 54.06 286 PRO A CA 1
ATOM 2229 C C . PRO A 1 286 ? -50.778 28.494 22.967 1.00 54.06 286 PRO A C 1
ATOM 2231 O O . PRO A 1 286 ? -50.329 29.415 22.281 1.00 54.06 286 PRO A O 1
ATOM 2234 N N . LYS A 1 287 ? -52.091 28.241 23.056 1.00 55.53 287 LYS A N 1
ATOM 2235 C CA . LYS A 1 287 ? -53.131 29.099 22.477 1.00 55.53 287 LYS A CA 1
ATOM 2236 C C . LYS A 1 287 ? -52.952 30.520 23.020 1.00 55.53 287 LYS A C 1
ATOM 2238 O O . LYS A 1 287 ? -53.092 30.740 24.223 1.00 55.53 287 LYS A O 1
ATOM 2243 N N . ARG A 1 288 ? -52.670 31.484 22.135 1.00 50.72 288 ARG A N 1
ATOM 2244 C CA . ARG A 1 288 ? -52.775 32.915 22.456 1.00 50.72 288 ARG A CA 1
ATOM 2245 C C . ARG A 1 288 ? -54.195 33.176 22.963 1.00 50.72 288 ARG A C 1
ATOM 2247 O O . ARG A 1 288 ? -55.154 32.946 22.230 1.00 50.72 288 ARG A O 1
ATOM 2254 N N . LYS A 1 289 ? -54.321 33.613 24.218 1.00 50.84 289 LYS A N 1
ATOM 2255 C CA . LYS A 1 289 ? -55.576 34.162 24.738 1.00 50.84 289 LYS A CA 1
ATOM 2256 C C . LYS A 1 289 ? -55.820 35.497 24.029 1.00 50.84 289 LYS A C 1
ATOM 2258 O O . LYS A 1 289 ? -54.919 36.334 24.018 1.00 50.84 289 LYS A O 1
ATOM 2263 N N . MET A 1 290 ? -56.981 35.610 23.380 1.00 45.72 290 MET A N 1
ATOM 2264 C CA . MET A 1 290 ? -57.551 36.881 22.920 1.00 45.72 290 MET A CA 1
ATOM 2265 C C . MET A 1 290 ? -57.882 37.774 24.109 1.00 45.72 290 MET A C 1
ATOM 2267 O O . MET A 1 290 ? -58.288 37.209 25.152 1.00 45.72 290 MET A O 1
#

Secondary structure (DSSP, 8-state):
--TTHHHHHHHHHHHHHTT----HHHHHHHHHHTTT---PPPPPPPHHHHHHHHHHS-HHHHHHHHHH-GGGHHHHHHHHHHTT-THHHHHHHHTT-----HHHHHHHHHTT-HHHHHHHHHTTPPP-TTSHHHHHHHHHHH--S-HHHHHHHHHHHHHHH-GGGS-HHHHHHHH-S-TTHHHHHHHHHHTT--GGGSPPEEHHHHHGGGTTS--TTHHHHHHHTT--EE---TTTSS--HHHHHHHHHHHHHHHHHHHHHHHHHHHHHHHHHHHTTTT---PPPPPPP-

Mean predicted aligned error: 15.34 Å

Sequence (290 aa):
MTELDNVGFCVCLNVLMANNGGDMGIFGWIKLKVLGRGVSAPAALTEDEVRTRARNGTQLEVEAMLSQHPQWANTVLDIAIKNNRWPLISIAKKSGVVIDCPSVLYRVMQRGDVHTAISLVENGAPLPLNNIESAIADAHRHRRAGAGPFRQLLKTIFDRHGVNSVDYVRLVSEWGNQRGLRDMGALLHEFGYDFHKTRSINVVGFFHRSILGSYEGELCDLLTWGQKIDFEHPHFDDPPEDHKLNKLVIINDKEKAELMIAEQTAASINQALADAGLTQDDTPKPKRKM

Foldseek 3Di:
DDDPVVVVVVVVVVVVVVPDPDDPPVVVVVVVVVPPDDDDQPPDDDLVNLLCCLQPNDLVVNLVVCVNPLVCLQVSLVSCLVNVVLSSPVSNVVSPDQQADQVSLLSCLLQLVLVSNLVCLLRHNDHPLVCNLLSLLNNVVNHPDDPVSSLSSLVSNCVRPNLQSDQLLVSLVNNLADVCNLVVVVSSVVSPHQLQPHDEDEPCVNCVSPLPDDPAQSLLVSVLSNHHYDPDDPCLVPPDPSCVVVSVRNVVSVVNSVVVNVVVVVVVVVVVCVVVVNPDDPPPDDDPDD

Nearest PDB structures (foldseek):
  8r09-assembly1_B1  TM=3.201E-01  e=1.530E+00  Homo sapiens
  7sqc-assembly1_J1  TM=2.326E-01  e=6.606E+00  Chlamydomonas reinhardtii
  5jxd-assembly1_A  TM=1.561E-01  e=6.046E+00  Mus musculus

pLDDT: mean 72.55, std 17.81, range [31.05, 94.19]

Radius of gyration: 30.06 Å; Cα contacts (8 Å, |Δi|>4): 270; chains: 1; bounding box: 84×53×101 Å